Protein AF-A0A932S5R9-F1 (afdb_monomer_lite)

Structure (mmCIF, N/CA/C/O backbone):
data_AF-A0A932S5R9-F1
#
_entry.id   AF-A0A932S5R9-F1
#
loop_
_atom_site.group_PDB
_atom_site.id
_atom_site.type_symbol
_atom_site.label_atom_id
_atom_site.label_alt_id
_atom_site.label_comp_id
_atom_site.label_asym_id
_atom_site.label_entity_id
_atom_site.label_seq_id
_atom_site.pdbx_PDB_ins_code
_atom_site.Cartn_x
_atom_site.Cartn_y
_atom_site.Cartn_z
_atom_site.occupancy
_atom_site.B_iso_or_equiv
_atom_site.auth_seq_id
_atom_site.auth_comp_id
_atom_site.auth_asym_id
_atom_site.auth_atom_id
_atom_site.pdbx_PDB_model_num
ATOM 1 N N . MET A 1 1 ? -43.547 -31.568 55.894 1.00 50.41 1 MET A N 1
ATOM 2 C CA . MET A 1 1 ? -43.228 -31.096 54.531 1.00 50.41 1 MET A CA 1
ATOM 3 C C . MET A 1 1 ? -43.136 -29.585 54.609 1.00 50.41 1 MET A C 1
ATOM 5 O O . MET A 1 1 ? -44.162 -28.950 54.791 1.00 50.41 1 MET A O 1
ATOM 9 N N . ASN A 1 2 ? -41.914 -29.047 54.643 1.00 49.31 2 ASN A N 1
ATOM 10 C CA . ASN A 1 2 ? -41.663 -27.606 54.687 1.00 49.31 2 ASN A CA 1
ATOM 11 C C . ASN A 1 2 ? -41.652 -27.088 53.253 1.00 49.31 2 ASN A C 1
ATOM 13 O O . ASN A 1 2 ? -40.771 -27.456 52.480 1.00 49.31 2 ASN A O 1
ATOM 17 N N . ASP A 1 3 ? -42.642 -26.269 52.930 1.00 59.66 3 ASP A N 1
ATOM 18 C CA . ASP A 1 3 ? -42.792 -25.623 51.636 1.00 59.66 3 ASP A CA 1
ATOM 19 C C . ASP A 1 3 ? -42.031 -24.290 51.684 1.00 59.66 3 ASP A C 1
ATOM 21 O O . ASP A 1 3 ? -42.498 -23.302 52.251 1.00 59.66 3 ASP A O 1
ATOM 25 N N . GLN A 1 4 ? -40.786 -24.294 51.201 1.00 60.16 4 GLN A N 1
ATOM 26 C CA . GLN A 1 4 ? -39.996 -23.079 51.005 1.00 60.16 4 GLN A CA 1
ATOM 27 C C . GLN A 1 4 ? -40.109 -22.664 49.540 1.00 60.16 4 GLN A C 1
ATOM 29 O O . GLN A 1 4 ? -39.336 -23.102 48.690 1.00 60.16 4 GLN A O 1
ATOM 34 N N . THR A 1 5 ? -41.079 -21.803 49.245 1.00 63.84 5 THR A N 1
ATOM 35 C CA . THR A 1 5 ? -41.137 -21.063 47.981 1.00 63.84 5 THR A CA 1
ATOM 36 C C . THR A 1 5 ? -39.902 -20.160 47.849 1.00 63.84 5 THR A C 1
ATOM 38 O O . THR A 1 5 ? -39.667 -19.339 48.743 1.00 63.84 5 THR A O 1
ATOM 41 N N . PRO A 1 6 ? -39.111 -20.267 46.765 1.00 62.25 6 PRO A N 1
ATOM 42 C CA . PRO A 1 6 ? -37.964 -19.396 46.534 1.00 62.25 6 PRO A CA 1
ATOM 43 C C . PRO A 1 6 ? -38.423 -17.953 46.317 1.00 62.25 6 PRO A C 1
ATOM 45 O O . PRO A 1 6 ? -39.274 -17.684 45.469 1.00 62.25 6 PRO A O 1
ATOM 48 N N . SER A 1 7 ? -37.838 -17.028 47.077 1.00 69.31 7 SER A N 1
ATOM 49 C CA . SER A 1 7 ? -37.973 -15.588 46.859 1.00 69.31 7 SER A CA 1
ATOM 50 C C . SER A 1 7 ? -37.480 -15.238 45.451 1.00 69.31 7 SER A C 1
ATOM 52 O O . SER A 1 7 ? -36.321 -15.495 45.117 1.00 69.31 7 SER A O 1
ATOM 54 N N . LEU A 1 8 ? -38.368 -14.693 44.619 1.00 65.69 8 LEU A N 1
ATOM 55 C CA . LEU A 1 8 ? -38.040 -14.179 43.292 1.00 65.69 8 LEU A CA 1
ATOM 56 C C . LEU A 1 8 ? -37.119 -12.966 43.468 1.00 65.69 8 LEU A C 1
ATOM 58 O O . LEU A 1 8 ? -37.555 -11.915 43.931 1.00 65.69 8 LEU A O 1
ATOM 62 N N . ALA A 1 9 ? -35.838 -13.138 43.143 1.00 66.62 9 ALA A N 1
ATOM 63 C CA . ALA A 1 9 ? -34.866 -12.053 43.133 1.00 66.62 9 ALA A CA 1
ATOM 64 C C . ALA A 1 9 ? -35.337 -10.930 42.193 1.00 66.62 9 ALA A C 1
ATOM 66 O O . ALA A 1 9 ? -35.773 -11.200 41.071 1.00 66.62 9 ALA A O 1
ATOM 67 N N . GLU A 1 10 ? -35.253 -9.683 42.664 1.00 63.66 10 GLU A N 1
ATOM 68 C CA . GLU A 1 10 ? -35.555 -8.493 41.868 1.00 63.66 10 GLU A CA 1
ATOM 69 C C . GLU A 1 10 ? -34.749 -8.490 40.556 1.00 63.66 10 GLU A C 1
ATOM 71 O O . GLU A 1 10 ? -33.556 -8.824 40.562 1.00 63.66 10 GLU A O 1
ATOM 76 N N . PRO A 1 11 ? -35.359 -8.089 39.425 1.00 65.94 11 PRO A N 1
ATOM 77 C CA . PRO A 1 11 ? -34.618 -7.887 38.196 1.00 65.94 11 PRO A CA 1
ATOM 78 C C . PRO A 1 11 ? -33.661 -6.715 38.406 1.00 65.94 11 PRO A C 1
ATOM 80 O O . PRO A 1 11 ? -34.086 -5.577 38.596 1.00 65.94 11 PRO A O 1
ATOM 83 N N . ILE A 1 12 ? -32.360 -6.999 38.377 1.00 67.31 12 ILE A N 1
ATOM 84 C CA . ILE A 1 12 ? -31.321 -5.973 38.360 1.00 67.31 12 ILE A CA 1
ATOM 85 C C . ILE A 1 12 ? -31.465 -5.223 37.033 1.00 67.31 12 ILE A C 1
ATOM 87 O O . ILE A 1 12 ? -30.995 -5.685 35.993 1.00 67.31 12 ILE A O 1
ATOM 91 N N . ASP A 1 13 ? -32.136 -4.074 37.074 1.00 66.81 13 ASP A N 1
ATOM 92 C CA . ASP A 1 13 ? -32.227 -3.108 35.980 1.00 66.81 13 ASP A CA 1
ATOM 93 C C . ASP A 1 13 ? -30.870 -2.405 35.809 1.00 66.81 13 ASP A C 1
ATOM 95 O O . ASP A 1 13 ? -30.669 -1.234 36.130 1.00 66.81 13 ASP A O 1
ATOM 99 N N . ALA A 1 14 ? -29.868 -3.169 35.376 1.00 66.06 14 ALA A N 1
ATOM 100 C CA . ALA A 1 14 ? -28.566 -2.648 35.004 1.00 66.06 14 ALA A CA 1
ATOM 101 C C . ALA A 1 14 ? -28.644 -2.143 33.565 1.00 66.06 14 ALA A C 1
ATOM 103 O O . ALA A 1 14 ? -28.080 -2.748 32.653 1.00 66.06 14 ALA A O 1
ATOM 104 N N . THR A 1 15 ? -29.340 -1.027 33.352 1.00 72.00 15 THR A N 1
ATOM 105 C CA . THR A 1 15 ? -29.167 -0.265 32.115 1.00 72.00 15 THR A CA 1
ATOM 106 C C . THR A 1 15 ? -27.697 0.181 32.069 1.00 72.00 15 THR A C 1
ATOM 108 O O . THR A 1 15 ? -27.279 0.964 32.929 1.00 72.00 15 THR A O 1
ATOM 111 N N . PRO A 1 16 ? -26.861 -0.341 31.147 1.00 69.75 16 PRO A N 1
ATOM 112 C CA . PRO A 1 16 ? -25.444 -0.011 31.131 1.00 69.75 16 PRO A CA 1
ATOM 113 C C . PRO A 1 16 ? -25.281 1.488 30.879 1.00 69.75 16 PRO A C 1
ATOM 115 O O . PRO A 1 16 ? -25.895 2.049 29.969 1.00 69.75 16 PRO A O 1
ATOM 118 N N . ALA A 1 17 ? -24.461 2.140 31.705 1.00 69.81 17 ALA A N 1
ATOM 119 C CA . ALA A 1 17 ? -24.191 3.564 31.572 1.00 69.81 17 ALA A CA 1
ATOM 120 C C . ALA A 1 17 ? -23.693 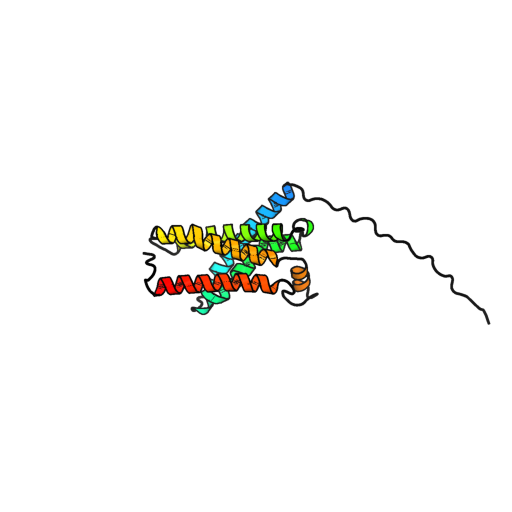3.885 30.146 1.00 69.81 17 ALA A C 1
ATOM 122 O O . ALA A 1 17 ? -22.899 3.118 29.587 1.00 69.81 17 ALA A O 1
ATOM 123 N N . PRO A 1 18 ? -24.135 5.002 29.540 1.00 63.66 18 PRO A N 1
ATOM 124 C CA . PRO A 1 18 ? -23.736 5.366 28.189 1.00 63.66 18 PRO A CA 1
ATOM 125 C C . PRO A 1 18 ? -22.212 5.512 28.110 1.00 63.66 18 PRO A C 1
ATOM 127 O O . PRO A 1 18 ? -21.609 6.320 28.817 1.00 63.66 18 PRO A O 1
ATOM 130 N N . VAL A 1 19 ? -21.582 4.718 27.240 1.00 71.50 19 VAL A N 1
ATOM 131 C CA . VAL A 1 19 ? -20.141 4.796 26.975 1.00 71.50 19 VAL A CA 1
ATOM 132 C C . VAL A 1 19 ? -19.844 6.178 26.399 1.00 71.50 19 VAL A C 1
ATOM 134 O O . VAL A 1 19 ? -20.325 6.518 25.318 1.00 71.50 19 VAL A O 1
ATOM 137 N N . ALA A 1 20 ? -19.061 6.984 27.118 1.00 63.44 20 ALA A N 1
ATOM 138 C CA . ALA A 1 20 ? -18.676 8.315 26.670 1.00 63.44 20 ALA A CA 1
ATOM 139 C C . ALA A 1 20 ? -17.951 8.228 25.316 1.00 63.44 20 ALA A C 1
ATOM 141 O O . ALA A 1 20 ? -16.833 7.720 25.218 1.00 63.44 20 ALA A O 1
ATOM 142 N N . THR A 1 21 ? -18.587 8.715 24.250 1.00 66.19 21 THR A N 1
ATOM 143 C CA . THR A 1 21 ? -17.974 8.763 22.923 1.00 66.19 21 THR A CA 1
ATOM 144 C C . THR A 1 21 ? -17.069 9.984 22.840 1.00 66.19 21 THR A C 1
ATOM 146 O O . THR A 1 21 ? -17.535 11.094 22.586 1.00 66.19 21 THR A O 1
ATOM 149 N N . THR A 1 22 ? -15.768 9.802 23.049 1.00 77.50 22 THR A N 1
ATOM 150 C CA . THR A 1 22 ? -14.795 10.863 22.785 1.00 77.50 22 THR A CA 1
ATOM 151 C C . THR A 1 22 ? -14.676 11.069 21.274 1.00 77.50 22 THR A C 1
ATOM 153 O O . THR A 1 22 ? -14.433 10.136 20.504 1.00 77.50 22 THR A O 1
ATOM 156 N N . HIS A 1 23 ? -14.912 12.299 20.820 1.00 84.06 23 HIS A N 1
ATOM 157 C CA . HIS A 1 23 ? -14.669 12.666 19.429 1.00 84.06 23 HIS A CA 1
ATOM 158 C C . HIS A 1 23 ? -13.156 12.810 19.204 1.00 84.06 23 HIS A C 1
ATOM 160 O O . HIS A 1 23 ? -12.491 13.427 20.039 1.00 84.06 23 HIS A O 1
ATOM 166 N N . PRO A 1 24 ? -12.600 12.273 18.100 1.00 89.00 24 PRO A N 1
ATOM 167 C CA . PRO A 1 24 ? -11.193 12.468 17.772 1.00 89.00 24 PRO A CA 1
ATOM 168 C C . PRO A 1 24 ? -10.853 13.955 17.665 1.00 89.00 24 PRO A C 1
ATOM 170 O O . PRO A 1 24 ? -11.571 14.722 17.017 1.00 89.00 24 PRO A O 1
ATOM 173 N N . SER A 1 25 ? -9.747 14.361 18.280 1.00 94.00 25 SER A N 1
ATOM 174 C CA . SER A 1 25 ? -9.232 15.722 18.164 1.00 94.00 25 SER A CA 1
ATOM 175 C C . SER A 1 25 ? -8.482 15.916 16.840 1.00 94.00 25 SER A C 1
ATOM 177 O O . SER A 1 25 ? -8.064 14.954 16.194 1.00 94.00 25 SER A O 1
ATOM 179 N N . ALA A 1 26 ? -8.221 17.167 16.445 1.00 94.62 26 ALA A N 1
ATOM 180 C CA . ALA A 1 26 ? -7.380 17.462 15.277 1.00 94.62 26 ALA A CA 1
ATOM 181 C C . ALA A 1 26 ? -5.985 16.806 15.369 1.00 94.62 26 ALA A C 1
ATOM 183 O O . ALA A 1 26 ? -5.446 16.337 14.368 1.00 94.62 26 ALA A O 1
ATOM 184 N N . ARG A 1 27 ? -5.424 16.716 16.584 1.00 95.50 27 ARG A N 1
ATOM 185 C CA . ARG A 1 27 ? -4.133 16.060 16.837 1.00 95.50 27 ARG A CA 1
ATOM 186 C C . ARG A 1 27 ? -4.182 14.569 16.521 1.00 95.50 27 ARG A C 1
ATOM 188 O O . ARG A 1 27 ? -3.208 14.032 16.002 1.00 95.50 27 ARG A O 1
ATOM 195 N N . ASP A 1 28 ? -5.309 13.916 16.789 1.00 94.81 28 ASP A N 1
ATOM 196 C CA . ASP A 1 28 ? -5.470 12.492 16.509 1.00 94.81 28 ASP A CA 1
ATOM 197 C C . ASP A 1 28 ? -5.537 12.206 15.008 1.00 94.81 28 ASP A C 1
ATOM 199 O O . ASP A 1 28 ? -4.948 11.230 14.548 1.00 94.81 28 ASP A O 1
ATOM 203 N N . TYR A 1 29 ? -6.186 13.078 14.231 1.00 95.12 29 TYR A N 1
ATOM 204 C CA . TYR A 1 29 ? -6.191 12.973 12.770 1.00 95.12 29 TYR A CA 1
ATOM 205 C C . TYR A 1 29 ? -4.793 13.162 12.178 1.00 95.12 29 TYR A C 1
ATOM 207 O O . TYR A 1 29 ? -4.377 12.372 11.331 1.00 95.12 29 TYR A O 1
ATOM 215 N N . VAL A 1 30 ? -4.042 14.160 12.654 1.00 96.56 30 VAL A N 1
ATOM 216 C CA . VAL A 1 30 ? -2.645 14.370 12.238 1.00 96.56 30 VAL A CA 1
ATOM 217 C C . VAL A 1 30 ? -1.793 13.149 12.578 1.00 96.56 30 VAL A C 1
ATOM 219 O O . VAL A 1 30 ? -1.042 12.666 11.733 1.00 96.56 30 VAL A O 1
ATOM 222 N N . LEU A 1 31 ? -1.947 12.598 13.784 1.00 96.38 31 LEU A N 1
ATOM 223 C CA . LEU A 1 31 ? -1.245 11.386 14.194 1.00 96.38 31 LEU A CA 1
ATOM 224 C C . LEU A 1 31 ? -1.604 10.189 13.302 1.00 96.38 31 LEU A C 1
ATOM 226 O O . LEU A 1 31 ? -0.714 9.444 12.901 1.00 96.38 31 LEU A O 1
ATOM 230 N N . ALA A 1 32 ? -2.886 10.008 12.975 1.00 96.56 32 ALA A N 1
ATOM 231 C CA . ALA A 1 32 ? -3.338 8.931 12.101 1.00 96.56 32 ALA A CA 1
ATOM 232 C C . ALA A 1 32 ? -2.724 9.041 10.697 1.00 96.56 32 ALA A C 1
ATOM 234 O O . ALA A 1 32 ? -2.263 8.039 10.153 1.00 96.56 32 ALA A O 1
ATOM 235 N N . ILE A 1 33 ? -2.652 10.257 10.147 1.00 97.12 33 ILE A N 1
ATOM 236 C CA . ILE A 1 33 ? -1.981 10.529 8.872 1.00 97.12 33 ILE A CA 1
ATOM 237 C C . ILE A 1 33 ? -0.498 10.163 8.965 1.00 97.12 33 ILE A C 1
ATOM 239 O O . ILE A 1 33 ? -0.030 9.368 8.160 1.00 97.12 33 ILE A O 1
ATOM 243 N N . ILE A 1 34 ? 0.229 10.664 9.968 1.00 97.25 34 ILE A N 1
ATOM 244 C CA . ILE A 1 34 ? 1.664 10.374 10.136 1.00 97.25 34 ILE A CA 1
ATOM 245 C C . ILE A 1 34 ? 1.915 8.866 10.232 1.00 97.25 34 ILE A C 1
ATOM 247 O O . ILE A 1 34 ? 2.792 8.344 9.550 1.00 97.25 34 ILE A O 1
ATOM 251 N N . ILE A 1 35 ? 1.129 8.150 11.040 1.00 97.12 35 ILE A N 1
ATOM 252 C CA . ILE A 1 35 ? 1.276 6.700 11.201 1.00 97.12 35 ILE A CA 1
ATOM 253 C C . ILE A 1 35 ? 0.992 5.965 9.884 1.00 97.12 35 ILE A C 1
ATOM 255 O O . ILE A 1 35 ? 1.725 5.037 9.545 1.00 97.12 35 ILE A O 1
ATOM 259 N N . ALA A 1 36 ? -0.033 6.372 9.129 1.00 95.88 36 ALA A N 1
ATOM 260 C CA . ALA A 1 36 ? -0.323 5.787 7.823 1.00 95.88 36 ALA A CA 1
ATOM 261 C C . ALA A 1 36 ? 0.842 5.990 6.838 1.00 95.88 36 ALA A C 1
ATOM 263 O O . ALA A 1 36 ? 1.265 5.027 6.204 1.00 95.88 36 ALA A O 1
ATOM 264 N N . LEU A 1 37 ? 1.410 7.202 6.777 1.00 95.56 37 LEU A N 1
ATOM 265 C CA . LEU A 1 37 ? 2.554 7.534 5.918 1.00 95.56 37 LEU A CA 1
ATOM 266 C C . LEU A 1 37 ? 3.809 6.726 6.285 1.00 95.56 37 LEU A C 1
ATOM 268 O O . LEU A 1 37 ? 4.491 6.215 5.405 1.00 95.56 37 LEU A O 1
ATOM 272 N N . VAL A 1 38 ? 4.107 6.576 7.581 1.00 95.12 38 VAL A N 1
ATOM 273 C CA . VAL A 1 38 ? 5.240 5.756 8.051 1.00 95.12 38 VAL A CA 1
ATOM 274 C C . VAL A 1 38 ? 5.024 4.277 7.716 1.00 95.12 38 VAL A C 1
ATOM 276 O O . VAL A 1 38 ? 5.975 3.585 7.362 1.00 95.12 38 VAL A O 1
ATOM 279 N N . GLY A 1 39 ? 3.775 3.802 7.766 1.00 92.25 39 GLY A N 1
ATOM 280 C CA . GLY A 1 39 ? 3.387 2.455 7.341 1.00 92.25 39 GLY A CA 1
ATOM 281 C C . GLY A 1 39 ? 3.827 2.116 5.913 1.00 92.25 39 GLY A C 1
ATOM 282 O O . GLY A 1 39 ? 4.336 1.022 5.671 1.00 92.25 39 GLY A O 1
ATOM 283 N N . ALA A 1 40 ? 3.719 3.079 4.991 1.00 90.88 40 ALA A N 1
ATOM 284 C CA . ALA A 1 40 ? 4.125 2.916 3.593 1.00 90.88 40 ALA A CA 1
ATOM 285 C C . ALA A 1 40 ? 5.582 2.451 3.449 1.00 90.88 40 ALA A C 1
ATOM 287 O O . ALA A 1 40 ? 5.902 1.654 2.566 1.00 90.88 40 ALA A O 1
ATOM 288 N N . LEU A 1 41 ? 6.466 2.907 4.345 1.00 91.06 41 LEU A N 1
ATOM 289 C CA . LEU A 1 41 ? 7.897 2.617 4.278 1.00 91.06 41 LEU A CA 1
ATOM 290 C C . LEU A 1 41 ? 8.217 1.136 4.525 1.00 91.06 41 LEU A C 1
ATOM 292 O O . LEU A 1 41 ? 9.218 0.634 4.019 1.00 91.06 41 LEU A O 1
ATOM 296 N N . PHE A 1 42 ? 7.356 0.403 5.237 1.00 87.62 42 PHE A N 1
ATOM 297 C CA . PHE A 1 42 ? 7.521 -1.045 5.391 1.00 87.62 42 PHE A CA 1
ATOM 298 C C . PHE A 1 42 ? 7.311 -1.794 4.074 1.00 87.62 42 PHE A C 1
ATOM 300 O O . PHE A 1 42 ? 7.928 -2.840 3.871 1.00 87.62 42 PHE A O 1
ATOM 307 N N . GLY A 1 43 ? 6.496 -1.255 3.160 1.00 76.88 43 GLY A N 1
ATOM 308 C CA . GLY A 1 43 ? 6.302 -1.843 1.834 1.00 76.88 43 GLY A CA 1
ATOM 309 C C . GLY A 1 43 ? 7.620 -1.929 1.070 1.00 76.88 43 GLY A C 1
ATOM 310 O O . GLY A 1 43 ? 7.895 -2.938 0.427 1.00 76.88 43 GLY A O 1
ATOM 311 N N . ILE A 1 44 ? 8.465 -0.902 1.201 1.00 80.44 44 ILE A N 1
ATOM 312 C CA . ILE A 1 44 ? 9.773 -0.822 0.538 1.00 80.44 44 ILE A CA 1
ATOM 313 C C . ILE A 1 44 ? 10.670 -1.970 1.009 1.00 80.44 44 ILE A C 1
ATOM 315 O O . ILE A 1 44 ? 11.297 -2.644 0.199 1.00 80.44 44 ILE A O 1
ATOM 319 N N . VAL A 1 45 ? 10.685 -2.251 2.317 1.00 81.81 45 VAL A N 1
ATOM 320 C CA . VAL A 1 45 ? 11.437 -3.385 2.879 1.00 81.81 45 VAL A CA 1
ATOM 321 C C . VAL A 1 45 ? 10.945 -4.711 2.291 1.00 81.81 45 VAL A C 1
ATOM 323 O O . VAL A 1 45 ? 11.761 -5.572 1.966 1.00 81.81 45 VAL A O 1
ATOM 326 N N . GLY A 1 46 ? 9.629 -4.862 2.109 1.00 71.88 46 GLY A N 1
ATOM 327 C CA . GLY A 1 46 ? 9.037 -6.016 1.430 1.00 71.88 46 GLY A CA 1
ATOM 328 C C . GLY A 1 46 ? 9.565 -6.194 0.003 1.00 71.88 46 GLY A C 1
ATOM 329 O O . GLY A 1 46 ? 10.028 -7.284 -0.335 1.00 71.88 46 GLY A O 1
ATOM 330 N N . ALA A 1 47 ? 9.578 -5.115 -0.784 1.00 70.44 47 ALA A N 1
ATOM 331 C CA . ALA A 1 47 ? 10.098 -5.111 -2.152 1.00 70.44 47 ALA A CA 1
ATOM 332 C C . ALA A 1 47 ? 11.599 -5.463 -2.209 1.00 70.44 47 ALA A C 1
ATOM 334 O O . ALA A 1 47 ? 12.010 -6.319 -2.991 1.00 70.44 47 ALA A O 1
ATOM 335 N N . PHE A 1 48 ? 12.421 -4.903 -1.313 1.00 76.56 48 PHE A N 1
ATOM 336 C CA . PHE A 1 48 ? 13.851 -5.236 -1.233 1.00 76.56 48 PHE A CA 1
ATOM 337 C C . PHE A 1 48 ? 14.108 -6.705 -0.870 1.00 76.56 48 PHE A C 1
ATOM 339 O O . PHE A 1 48 ? 14.973 -7.348 -1.463 1.00 76.56 48 PHE A O 1
ATOM 346 N N . ILE A 1 49 ? 13.376 -7.260 0.103 1.00 74.75 49 ILE A N 1
ATOM 347 C CA . ILE A 1 49 ? 13.525 -8.673 0.497 1.00 74.75 49 ILE A CA 1
ATOM 348 C C . ILE A 1 49 ? 13.174 -9.597 -0.669 1.00 74.75 49 ILE A C 1
ATOM 350 O O . ILE A 1 49 ? 13.791 -10.650 -0.835 1.00 74.75 49 ILE A O 1
ATOM 354 N N . GLN A 1 50 ? 12.175 -9.222 -1.459 1.00 70.75 50 GLN A N 1
ATOM 355 C CA . GLN A 1 50 ? 11.750 -9.986 -2.616 1.00 70.75 50 GLN A CA 1
ATOM 356 C C . GLN A 1 50 ? 12.814 -10.012 -3.716 1.00 70.75 50 GLN A C 1
ATOM 358 O O . GLN A 1 50 ? 13.106 -11.089 -4.237 1.00 70.75 50 GLN A O 1
ATOM 363 N N . GLU A 1 51 ? 13.429 -8.866 -3.999 1.00 70.56 51 GLU A N 1
ATOM 364 C CA . GLU A 1 51 ? 14.542 -8.746 -4.944 1.00 70.56 51 GLU A CA 1
ATOM 365 C C . GLU A 1 51 ? 15.740 -9.606 -4.505 1.00 70.56 51 GLU A C 1
ATOM 367 O O . GLU A 1 51 ? 16.259 -10.418 -5.271 1.00 70.56 51 GLU A O 1
ATOM 372 N N . LEU A 1 52 ? 16.119 -9.532 -3.221 1.00 73.00 52 LEU A N 1
ATOM 373 C CA . LEU A 1 52 ? 17.227 -10.313 -2.651 1.00 73.00 52 LEU A CA 1
ATOM 374 C C . LEU A 1 52 ? 17.011 -11.830 -2.707 1.00 73.00 52 LEU A C 1
ATOM 376 O O . LEU A 1 52 ? 17.975 -12.594 -2.687 1.00 73.00 52 LEU A O 1
ATOM 380 N N . ARG A 1 53 ? 15.757 -12.287 -2.755 1.00 71.50 53 ARG A N 1
ATOM 381 C CA . ARG A 1 53 ? 15.421 -13.715 -2.839 1.00 71.50 53 ARG A CA 1
ATOM 382 C C . ARG A 1 53 ? 15.520 -14.278 -4.261 1.00 71.50 53 ARG A C 1
ATOM 384 O O . ARG A 1 53 ? 15.245 -15.463 -4.437 1.00 71.50 53 ARG A O 1
ATOM 391 N N . GLY A 1 54 ? 15.945 -13.477 -5.246 1.00 58.53 54 GLY A N 1
ATOM 392 C CA . GLY A 1 54 ? 16.374 -13.948 -6.570 1.00 58.53 54 GLY A CA 1
ATOM 393 C C . GLY A 1 54 ? 15.293 -14.692 -7.358 1.00 58.53 54 GLY A C 1
ATOM 394 O O . GLY A 1 54 ? 15.588 -15.638 -8.087 1.00 58.53 54 GLY A O 1
ATOM 395 N N . GLY A 1 55 ? 14.026 -14.333 -7.158 1.00 49.09 55 GLY A N 1
ATOM 396 C CA . GLY A 1 55 ? 12.899 -15.086 -7.691 1.00 49.09 55 GLY A CA 1
ATOM 397 C C . GLY A 1 55 ? 12.776 -15.000 -9.210 1.00 49.09 55 GLY A C 1
ATOM 398 O O . GLY A 1 55 ? 12.748 -13.909 -9.768 1.00 49.09 55 GLY A O 1
ATOM 399 N N . GLY A 1 56 ? 12.610 -16.148 -9.876 1.00 58.53 56 GLY A N 1
ATOM 400 C CA . GLY A 1 56 ? 12.154 -16.193 -11.269 1.00 58.53 56 GLY A CA 1
ATOM 401 C C . GLY A 1 56 ? 10.819 -15.458 -11.474 1.00 58.53 56 GLY A C 1
ATOM 402 O O . GLY A 1 56 ? 10.173 -15.038 -10.516 1.00 58.53 56 GLY A O 1
ATOM 403 N N . LEU A 1 57 ? 10.374 -15.350 -12.731 1.00 58.06 57 LEU A N 1
ATOM 404 C CA . LEU A 1 57 ? 9.238 -14.516 -13.171 1.00 58.06 57 LEU A CA 1
ATOM 405 C C . LEU A 1 57 ? 7.963 -14.591 -12.295 1.00 58.06 57 LEU A C 1
ATOM 407 O O . LEU A 1 57 ? 7.223 -13.624 -12.230 1.00 58.06 57 LEU A O 1
ATOM 411 N N . PHE A 1 58 ? 7.700 -15.681 -11.568 1.00 57.47 58 PHE A N 1
ATOM 412 C CA . PHE A 1 58 ? 6.553 -15.794 -10.650 1.00 57.47 58 PHE A CA 1
ATOM 413 C C . PHE A 1 58 ? 6.530 -14.739 -9.526 1.00 57.47 58 PHE A C 1
ATOM 415 O O . PHE A 1 58 ? 5.468 -14.292 -9.087 1.00 57.47 58 PHE A O 1
ATOM 422 N N . VAL A 1 59 ? 7.705 -14.344 -9.042 1.00 67.75 59 VAL A N 1
ATOM 423 C CA . VAL A 1 59 ? 7.853 -13.455 -7.891 1.00 67.75 59 VAL A CA 1
ATOM 424 C C . VAL A 1 59 ? 7.352 -12.026 -8.174 1.00 67.75 59 VAL A C 1
ATOM 426 O O . VAL A 1 59 ? 6.473 -11.586 -7.431 1.00 67.75 59 VAL A O 1
ATOM 429 N N . PRO A 1 60 ? 7.767 -11.323 -9.245 1.00 71.00 60 PRO A N 1
ATOM 430 C CA . PRO A 1 60 ? 7.276 -9.968 -9.541 1.00 71.00 60 PRO A CA 1
ATOM 431 C C . PRO A 1 60 ? 5.786 -9.879 -9.926 1.00 71.00 60 PRO A C 1
ATOM 433 O O . PRO A 1 60 ? 5.185 -8.814 -9.778 1.00 71.00 60 PRO A O 1
ATOM 436 N N . PHE A 1 61 ? 5.165 -10.968 -10.399 1.00 78.50 61 PHE A N 1
ATOM 437 C CA . PHE A 1 61 ? 3.772 -10.932 -10.883 1.00 78.50 61 PHE A CA 1
ATOM 438 C C . PHE A 1 61 ? 2.736 -11.421 -9.879 1.00 78.50 61 PHE A C 1
ATOM 440 O O . PHE A 1 61 ? 1.572 -11.047 -9.984 1.00 78.50 61 PHE A O 1
ATOM 447 N N . VAL A 1 62 ? 3.128 -12.262 -8.921 1.00 78.69 62 VAL A N 1
ATOM 448 C CA . VAL A 1 62 ? 2.184 -12.853 -7.963 1.00 78.69 62 VAL A CA 1
ATOM 449 C C . VAL A 1 62 ? 2.597 -12.532 -6.537 1.00 78.69 62 VAL A C 1
ATOM 451 O O . VAL A 1 62 ? 1.829 -11.918 -5.802 1.00 78.69 62 VAL A O 1
ATOM 454 N N . ALA A 1 63 ? 3.813 -12.910 -6.138 1.00 83.25 63 ALA A N 1
ATOM 455 C CA . ALA A 1 63 ? 4.257 -12.725 -4.759 1.00 83.25 63 ALA A CA 1
ATOM 456 C C . ALA A 1 63 ? 4.396 -11.239 -4.389 1.00 83.25 63 ALA A C 1
ATOM 458 O O . ALA A 1 63 ? 3.944 -10.852 -3.314 1.00 83.25 63 ALA A O 1
ATOM 459 N N . GLY A 1 64 ? 4.944 -10.414 -5.287 1.00 86.38 64 GLY A N 1
ATOM 460 C CA . GLY A 1 64 ? 5.117 -8.977 -5.054 1.00 86.38 64 GLY A CA 1
ATOM 461 C C . GLY A 1 64 ? 3.822 -8.232 -4.825 1.00 86.38 64 GLY A C 1
ATOM 462 O O . GLY A 1 64 ? 3.631 -7.724 -3.721 1.00 86.38 64 GLY A O 1
ATOM 463 N N . PRO A 1 65 ? 2.870 -8.267 -5.769 1.00 90.88 65 PRO A N 1
ATOM 464 C CA . PRO A 1 65 ? 1.572 -7.643 -5.563 1.00 90.88 65 PRO A CA 1
ATOM 465 C C . PRO A 1 65 ? 0.884 -8.095 -4.264 1.00 90.88 65 PRO A C 1
ATOM 467 O O . PRO A 1 65 ? 0.327 -7.268 -3.549 1.00 90.88 65 PRO A O 1
ATOM 470 N N . ILE A 1 66 ? 0.967 -9.381 -3.893 1.00 91.75 66 ILE A N 1
ATOM 471 C CA . ILE A 1 66 ? 0.410 -9.874 -2.620 1.00 91.75 66 ILE A CA 1
ATOM 472 C C . ILE A 1 66 ? 1.092 -9.217 -1.415 1.00 91.75 66 ILE A C 1
ATOM 474 O O . ILE A 1 66 ? 0.407 -8.708 -0.525 1.00 91.75 66 ILE A O 1
ATOM 478 N N . ILE A 1 67 ? 2.425 -9.267 -1.361 1.00 90.44 67 ILE A N 1
ATOM 479 C CA . ILE A 1 67 ? 3.202 -8.753 -0.230 1.00 90.44 67 ILE A CA 1
ATOM 480 C C . ILE A 1 67 ? 2.999 -7.250 -0.115 1.00 90.44 67 ILE A C 1
ATOM 482 O O . ILE A 1 67 ? 2.683 -6.749 0.960 1.00 90.44 67 ILE A O 1
ATOM 486 N N . GLU A 1 68 ? 3.144 -6.521 -1.210 1.00 91.94 68 GLU A N 1
ATOM 487 C CA . GLU A 1 68 ? 3.097 -5.074 -1.161 1.00 91.94 68 GLU A CA 1
ATOM 488 C C . GLU A 1 68 ? 1.710 -4.553 -0.791 1.00 91.94 68 GLU A C 1
ATOM 490 O O . GLU A 1 68 ? 1.610 -3.703 0.090 1.00 91.94 68 GLU A O 1
ATOM 495 N N . GLU A 1 69 ? 0.633 -5.066 -1.399 1.00 95.00 69 GLU A N 1
ATOM 496 C CA . GLU A 1 69 ? -0.728 -4.622 -1.060 1.00 95.00 69 GLU A CA 1
ATOM 497 C C . GLU A 1 69 ? -1.114 -4.979 0.385 1.00 95.00 69 GLU A C 1
ATOM 499 O O . GLU A 1 69 ? -1.900 -4.268 1.014 1.00 95.00 69 GLU A O 1
ATOM 504 N N . ALA A 1 70 ? -0.529 -6.040 0.953 1.00 93.19 70 ALA A N 1
ATOM 505 C CA . ALA A 1 70 ? -0.684 -6.363 2.368 1.00 93.19 70 ALA A CA 1
ATOM 506 C C . ALA A 1 70 ? 0.166 -5.462 3.281 1.00 93.19 70 ALA A C 1
ATOM 508 O O . ALA A 1 70 ? -0.258 -5.138 4.385 1.00 93.19 70 ALA A O 1
ATOM 509 N N . VAL A 1 71 ? 1.361 -5.046 2.862 1.00 94.12 71 VAL A N 1
ATOM 510 C CA . VAL A 1 71 ? 2.308 -4.332 3.736 1.00 94.12 71 VAL A CA 1
ATOM 511 C C . VAL A 1 71 ? 2.131 -2.809 3.682 1.00 94.12 71 VAL A C 1
ATOM 513 O O . VAL A 1 71 ? 2.289 -2.141 4.709 1.00 94.12 71 VAL A O 1
ATOM 516 N N . LYS A 1 72 ? 1.748 -2.240 2.533 1.00 94.19 72 LYS A N 1
ATOM 517 C CA . LYS A 1 72 ? 1.509 -0.794 2.354 1.00 94.19 72 LYS A CA 1
ATOM 518 C C . LYS A 1 72 ? 0.641 -0.191 3.475 1.00 94.19 72 LYS A C 1
ATOM 520 O O . LYS A 1 72 ? 1.059 0.790 4.088 1.00 94.19 72 LYS A O 1
ATOM 525 N N . PRO A 1 73 ? -0.529 -0.749 3.841 1.00 95.75 73 PRO A N 1
ATOM 526 C CA . PRO A 1 73 ? -1.386 -0.167 4.878 1.00 95.75 73 PRO A CA 1
ATOM 527 C C . PRO A 1 73 ? -1.039 -0.613 6.315 1.00 95.75 73 PRO A C 1
ATOM 529 O O . PRO A 1 73 ? -1.884 -0.496 7.203 1.00 95.75 73 PRO A O 1
ATOM 532 N N . THR A 1 74 ? 0.174 -1.098 6.602 1.00 96.19 74 THR A N 1
ATOM 533 C CA . THR A 1 74 ? 0.568 -1.552 7.959 1.00 96.19 74 THR A CA 1
ATOM 534 C C . THR A 1 74 ? 0.347 -0.505 9.051 1.00 96.19 74 THR A C 1
ATOM 536 O O . THR A 1 74 ? -0.116 -0.843 10.142 1.00 96.19 74 THR A O 1
ATOM 539 N N . GLY A 1 75 ? 0.587 0.776 8.761 1.00 96.81 75 GLY A N 1
ATOM 540 C CA . GLY A 1 75 ? 0.268 1.873 9.682 1.00 96.81 75 GLY A CA 1
ATOM 541 C C . GLY A 1 75 ? -1.229 1.954 10.012 1.00 96.81 75 GLY A C 1
ATOM 542 O O . GLY A 1 75 ? -1.615 2.190 11.157 1.00 96.81 75 GLY A O 1
ATOM 543 N N . VAL A 1 76 ? -2.092 1.674 9.035 1.00 97.62 76 VAL A N 1
ATOM 544 C CA . VAL A 1 76 ? -3.550 1.638 9.217 1.00 97.62 76 VAL A CA 1
ATOM 545 C C . VAL A 1 76 ? -3.974 0.402 10.013 1.00 97.62 76 VAL A C 1
ATOM 547 O O . VAL A 1 76 ? -4.832 0.517 10.887 1.00 97.62 76 VAL A O 1
ATOM 550 N N . TYR A 1 77 ? -3.334 -0.757 9.811 1.00 96.56 77 TYR A N 1
ATOM 551 C CA . TYR A 1 77 ? -3.556 -1.931 10.669 1.00 96.56 77 TYR A CA 1
ATOM 552 C C . TYR A 1 77 ? -3.187 -1.647 12.123 1.00 96.56 77 TYR A C 1
ATOM 554 O O . TYR A 1 77 ? -3.943 -1.984 13.034 1.00 96.56 77 TYR A O 1
ATOM 562 N N . TYR A 1 78 ? -2.053 -0.979 12.347 1.00 96.88 78 TYR A N 1
ATOM 563 C CA . TYR A 1 78 ? -1.634 -0.568 13.681 1.00 96.88 78 TYR A CA 1
ATOM 564 C C . TYR A 1 78 ? -2.669 0.358 14.335 1.00 96.88 78 TYR A C 1
ATOM 566 O O . TYR A 1 78 ? -3.034 0.155 15.495 1.00 96.88 78 TYR A O 1
ATOM 574 N N . LEU A 1 79 ? -3.189 1.339 13.591 1.00 96.81 79 LEU A N 1
ATOM 575 C CA . LEU A 1 79 ? -4.262 2.214 14.066 1.00 96.81 79 LEU A CA 1
ATOM 576 C C . LEU A 1 79 ? -5.539 1.434 14.387 1.00 96.81 79 LEU A C 1
ATOM 578 O O . LEU A 1 79 ? -6.122 1.670 15.440 1.00 96.81 79 LEU A O 1
ATOM 582 N N . GLN A 1 80 ? -5.948 0.480 13.550 1.00 96.06 80 GLN A N 1
ATOM 583 C CA . GLN A 1 80 ? -7.119 -0.357 13.821 1.00 96.06 80 GLN A CA 1
ATOM 584 C C . GLN A 1 80 ? -6.939 -1.178 15.104 1.00 96.06 80 GLN A C 1
ATOM 586 O O . GLN A 1 80 ? -7.859 -1.259 15.911 1.00 96.06 80 GLN A O 1
ATOM 591 N N . ALA A 1 81 ? -5.752 -1.747 15.320 1.00 95.38 81 ALA A N 1
ATOM 592 C CA . ALA A 1 81 ? -5.467 -2.578 16.485 1.00 95.38 81 ALA A CA 1
ATOM 593 C C . ALA A 1 81 ? -5.323 -1.769 17.786 1.00 95.38 81 ALA A C 1
ATOM 595 O O . ALA A 1 81 ? -5.727 -2.226 18.852 1.00 95.38 81 ALA A O 1
ATOM 596 N N . ARG A 1 82 ? -4.719 -0.574 17.733 1.00 95.75 82 ARG A N 1
ATOM 597 C CA . ARG A 1 82 ? -4.368 0.209 18.935 1.00 95.75 82 ARG A CA 1
ATOM 598 C C . ARG A 1 82 ? -5.300 1.380 19.215 1.00 95.75 82 ARG A C 1
ATOM 600 O O . ARG A 1 82 ? -5.431 1.789 20.366 1.00 95.75 82 ARG A O 1
ATOM 607 N N . LYS A 1 83 ? -5.905 1.958 18.180 1.00 94.25 83 LYS A N 1
ATOM 608 C CA . LYS A 1 83 ? -6.751 3.156 18.25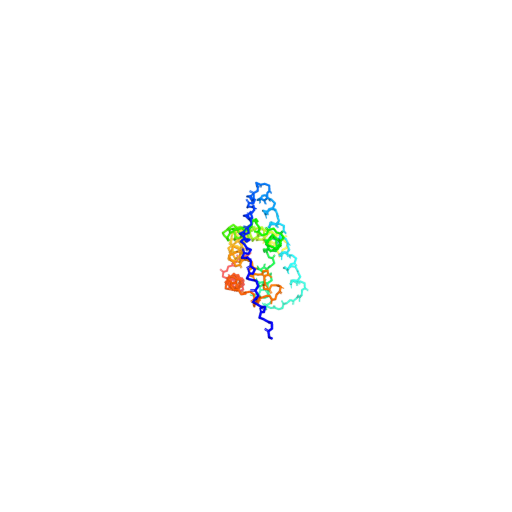1 1.00 94.25 83 LYS A CA 1
ATOM 609 C C . LYS A 1 83 ? -7.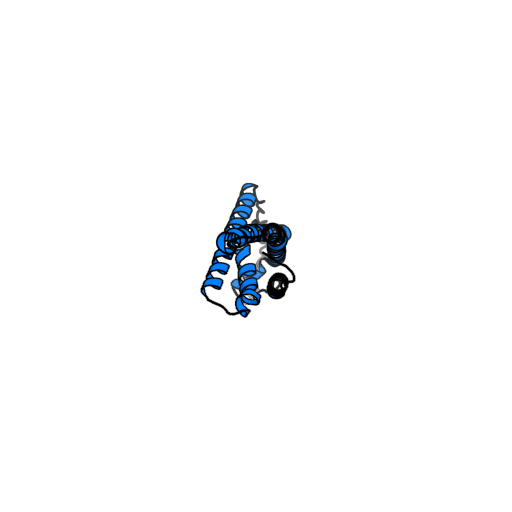966 3.059 17.303 1.00 94.25 83 LYS A C 1
ATOM 611 O O . LYS A 1 83 ? -8.184 3.978 16.512 1.00 94.25 83 LYS A O 1
ATOM 616 N N . PRO A 1 84 ? -8.808 2.009 17.397 1.00 93.00 84 PRO A N 1
ATOM 617 C CA . PRO A 1 84 ? -9.935 1.802 16.474 1.00 93.00 84 PRO A CA 1
ATOM 618 C C . PRO A 1 84 ? -10.943 2.963 16.467 1.00 93.00 84 PRO A C 1
ATOM 620 O O . PRO A 1 84 ? -11.588 3.227 15.456 1.00 93.00 84 PRO A O 1
ATOM 623 N N . HIS A 1 85 ? -11.041 3.717 17.567 1.00 90.81 85 HIS A N 1
ATOM 624 C CA . HIS A 1 85 ? -11.882 4.915 17.663 1.00 90.81 85 HIS A CA 1
ATOM 625 C C . HIS A 1 85 ? -11.487 6.036 16.680 1.00 90.81 85 HIS A C 1
ATOM 627 O O . HIS A 1 85 ? -12.309 6.910 16.406 1.00 90.81 85 HIS A O 1
ATOM 633 N N . LEU A 1 86 ? -10.268 6.012 16.126 1.00 93.56 86 LEU A N 1
ATOM 634 C CA . LEU A 1 86 ? -9.827 6.938 15.077 1.00 93.56 86 LEU A CA 1
ATOM 635 C C . LEU A 1 86 ? -10.274 6.508 13.674 1.00 93.56 86 LEU A C 1
ATOM 637 O O . LEU A 1 86 ? 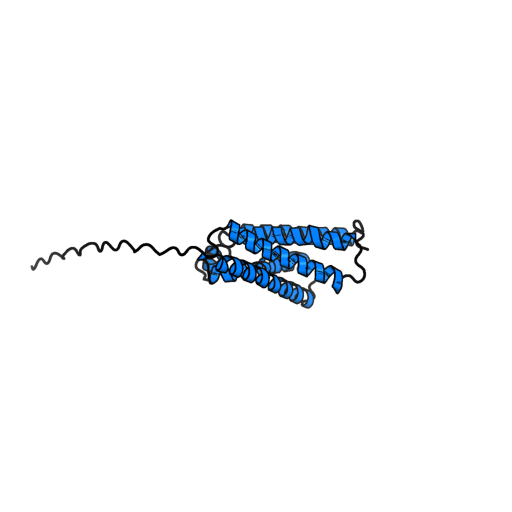-10.327 7.335 12.769 1.00 93.56 86 LEU A O 1
ATOM 641 N N . LEU A 1 87 ? -10.634 5.235 13.491 1.00 94.31 87 LEU A N 1
ATOM 642 C CA . LEU A 1 87 ? -10.974 4.627 12.201 1.00 94.31 87 LEU A CA 1
ATOM 643 C C . LEU A 1 87 ? -12.468 4.286 12.089 1.00 94.31 87 LEU A C 1
ATOM 645 O O . LEU A 1 87 ? -12.861 3.281 11.503 1.00 94.31 87 LEU A O 1
ATOM 649 N N . ARG A 1 88 ? -13.339 5.136 12.645 1.00 87.75 88 ARG A N 1
ATOM 650 C CA . ARG A 1 88 ? -14.797 4.893 12.667 1.00 87.75 88 ARG A CA 1
ATOM 651 C C . ARG A 1 88 ? -15.464 4.957 11.291 1.00 87.75 88 ARG A C 1
ATOM 653 O O . ARG A 1 88 ? -16.571 4.455 11.129 1.00 87.75 88 ARG A O 1
ATOM 660 N N . SER A 1 89 ? -14.825 5.601 10.318 1.00 94.31 89 SER A N 1
ATOM 661 C CA . SER A 1 89 ? -15.339 5.741 8.956 1.00 94.31 89 SER A CA 1
ATOM 662 C C . SER A 1 89 ? -14.527 4.878 8.003 1.00 94.31 89 SER A C 1
ATOM 664 O O . SER A 1 89 ? -13.345 5.139 7.794 1.00 94.31 89 SER A O 1
ATOM 666 N N . GLN A 1 90 ? -15.181 3.914 7.347 1.00 96.12 90 GLN A N 1
ATOM 667 C CA . GLN A 1 90 ? -14.539 3.068 6.334 1.00 96.12 90 GLN A CA 1
ATOM 668 C C . GLN A 1 90 ? -13.901 3.895 5.213 1.00 96.12 90 GLN A C 1
ATOM 670 O O . GLN A 1 90 ? -12.831 3.557 4.717 1.00 96.12 90 GLN A O 1
ATOM 675 N N . ARG A 1 91 ? -14.545 5.005 4.826 1.00 97.31 91 ARG A N 1
ATOM 676 C CA . ARG A 1 91 ? -14.005 5.920 3.814 1.00 97.31 91 ARG A CA 1
ATOM 677 C C . ARG A 1 91 ? -12.724 6.583 4.302 1.00 97.31 91 ARG A C 1
ATOM 679 O O . ARG A 1 91 ? -11.780 6.688 3.535 1.00 97.31 91 ARG A O 1
ATOM 686 N N . PHE A 1 92 ? -12.677 6.987 5.569 1.00 96.94 92 PHE A N 1
ATOM 687 C CA . PHE A 1 92 ? -11.472 7.569 6.153 1.00 96.94 92 PHE A CA 1
ATOM 688 C C . PHE A 1 92 ? -10.333 6.541 6.226 1.00 96.94 92 PHE A C 1
ATOM 690 O O . PHE A 1 92 ? -9.221 6.837 5.800 1.00 96.94 92 PHE A O 1
ATOM 697 N N . THR A 1 93 ? -10.623 5.306 6.646 1.00 97.94 93 THR A N 1
ATOM 698 C CA . THR A 1 93 ? -9.669 4.183 6.621 1.00 97.94 93 THR A CA 1
ATOM 699 C C . THR A 1 93 ? -9.132 3.915 5.211 1.00 97.94 93 THR A C 1
ATOM 701 O O . THR A 1 93 ? -7.923 3.753 5.023 1.00 97.94 93 THR A O 1
ATOM 704 N N . ALA A 1 94 ? -10.010 3.935 4.205 1.00 98.38 94 ALA A N 1
ATOM 705 C CA . ALA A 1 94 ? -9.631 3.804 2.803 1.00 98.38 94 ALA A CA 1
ATOM 706 C C . ALA A 1 94 ? -8.758 4.969 2.321 1.00 98.38 94 ALA A C 1
ATOM 708 O O . ALA A 1 94 ? -7.743 4.734 1.673 1.00 98.38 94 ALA A O 1
ATOM 709 N N . MET A 1 95 ? -9.079 6.211 2.695 1.00 98.44 95 MET A N 1
ATOM 710 C CA . MET A 1 95 ? -8.267 7.386 2.358 1.00 98.44 95 MET A CA 1
ATOM 711 C C . MET A 1 95 ? -6.872 7.332 2.986 1.00 98.44 95 MET A C 1
ATOM 713 O O . MET A 1 95 ? -5.898 7.609 2.294 1.00 98.44 95 MET A O 1
ATOM 717 N N . LEU A 1 96 ? -6.750 6.936 4.258 1.00 98.38 96 LEU A N 1
ATOM 718 C CA . LEU A 1 96 ? -5.442 6.760 4.902 1.00 98.38 96 LEU A CA 1
ATOM 719 C C . LEU A 1 96 ? -4.620 5.656 4.230 1.00 98.38 96 LEU A C 1
ATOM 721 O O . LEU A 1 96 ? -3.417 5.814 4.037 1.00 98.38 96 LEU A O 1
ATOM 725 N N . SER A 1 97 ? -5.268 4.558 3.837 1.00 98.31 97 SER A N 1
ATOM 726 C CA . SER A 1 97 ? -4.601 3.472 3.112 1.00 98.31 97 SER A CA 1
ATOM 727 C C . SER A 1 97 ? -4.158 3.927 1.720 1.00 98.31 97 SER A C 1
ATOM 729 O O . SER A 1 97 ? -3.016 3.699 1.343 1.00 98.31 97 SER A O 1
ATOM 731 N N . GLY A 1 98 ? -5.011 4.648 0.987 1.00 98.38 98 GLY A N 1
ATOM 732 C CA . GLY A 1 98 ? -4.663 5.251 -0.301 1.00 98.38 98 GLY A CA 1
ATOM 733 C C . GLY A 1 98 ? -3.500 6.237 -0.194 1.00 98.38 98 GLY A C 1
ATOM 734 O O . GLY A 1 98 ? -2.597 6.203 -1.019 1.00 98.38 98 GLY A O 1
ATOM 735 N N . LEU A 1 99 ? -3.463 7.055 0.862 1.00 98.19 99 LEU A N 1
ATOM 736 C CA . LEU A 1 99 ? -2.347 7.962 1.132 1.00 98.19 99 LEU A CA 1
ATOM 737 C C . LEU A 1 99 ? -1.039 7.205 1.416 1.00 98.19 99 LEU A C 1
ATOM 739 O O . LEU A 1 99 ? 0.024 7.638 0.976 1.00 98.19 99 LEU A O 1
ATOM 743 N N . SER A 1 100 ? -1.117 6.058 2.097 1.00 97.75 100 SER A N 1
ATOM 744 C CA . SER A 1 100 ? 0.028 5.155 2.241 1.00 97.75 100 SER A CA 1
ATOM 745 C C . SER A 1 100 ? 0.511 4.639 0.878 1.00 97.75 100 SER A C 1
ATOM 747 O O . SER A 1 100 ? 1.698 4.722 0.567 1.00 97.75 100 SER A O 1
ATOM 749 N N . GLY A 1 101 ? -0.415 4.193 0.021 1.00 97.88 101 GLY A N 1
ATOM 750 C CA . GLY A 1 101 ? -0.119 3.770 -1.352 1.00 97.88 101 GLY A CA 1
ATOM 751 C C . GLY A 1 101 ? 0.514 4.867 -2.208 1.00 97.88 101 GLY A C 1
ATOM 752 O O . GLY A 1 101 ? 1.444 4.592 -2.960 1.00 97.88 101 GLY A O 1
ATOM 753 N N . LEU A 1 102 ? 0.070 6.115 -2.046 1.00 97.94 102 LEU A N 1
ATOM 754 C CA . LEU A 1 102 ? 0.642 7.278 -2.723 1.00 97.94 102 LEU A CA 1
ATOM 755 C C . LEU A 1 102 ? 2.108 7.488 -2.335 1.00 97.94 102 LEU A C 1
ATOM 757 O O . LEU A 1 102 ? 2.956 7.644 -3.210 1.00 97.94 102 LEU A O 1
ATOM 761 N N . VAL A 1 103 ? 2.423 7.467 -1.034 1.00 96.88 103 VAL A N 1
ATOM 762 C CA . VAL A 1 103 ? 3.815 7.593 -0.571 1.00 96.88 103 VAL A CA 1
ATOM 763 C C . VAL A 1 103 ? 4.659 6.432 -1.065 1.00 96.88 103 VAL A C 1
ATOM 765 O O . VAL A 1 103 ? 5.759 6.662 -1.561 1.00 96.88 103 VAL A O 1
ATOM 768 N N . PHE A 1 104 ? 4.150 5.205 -0.958 1.00 96.12 104 PHE A N 1
ATOM 769 C CA . PHE A 1 104 ? 4.856 4.030 -1.450 1.00 96.12 104 PHE A CA 1
ATOM 770 C C . PHE A 1 104 ? 5.196 4.173 -2.939 1.00 96.12 104 PHE A C 1
ATOM 772 O O . PHE A 1 104 ? 6.367 4.069 -3.288 1.00 96.12 104 PHE A O 1
ATOM 779 N N . GLY A 1 105 ? 4.215 4.503 -3.788 1.00 96.06 105 GLY A N 1
ATOM 780 C CA . GLY A 1 105 ? 4.428 4.652 -5.230 1.00 96.06 105 GLY A CA 1
ATOM 781 C C . GLY A 1 105 ? 5.416 5.769 -5.575 1.00 96.06 105 GLY A C 1
ATOM 782 O O . GLY A 1 105 ? 6.240 5.611 -6.471 1.00 96.06 105 GLY A O 1
ATOM 783 N N . LEU A 1 106 ? 5.409 6.884 -4.832 1.00 96.88 106 LEU A N 1
ATOM 784 C CA . LEU A 1 106 ? 6.406 7.947 -5.012 1.00 96.88 106 LEU A CA 1
ATOM 785 C C . LEU A 1 106 ? 7.823 7.463 -4.691 1.00 96.88 106 LEU A C 1
ATOM 787 O O . LEU A 1 106 ? 8.768 7.789 -5.416 1.00 96.88 106 LEU A O 1
ATOM 791 N N . VAL A 1 107 ? 7.987 6.704 -3.607 1.00 94.69 107 VAL A N 1
ATOM 792 C CA . VAL A 1 107 ? 9.300 6.182 -3.219 1.00 94.69 107 VAL A CA 1
ATOM 793 C C . VAL A 1 107 ? 9.762 5.096 -4.185 1.00 94.69 107 VAL A C 1
ATOM 795 O O . VAL A 1 107 ? 10.905 5.150 -4.633 1.00 94.69 107 VAL A O 1
ATOM 798 N N . GLU A 1 108 ? 8.890 4.164 -4.563 1.00 93.31 108 GLU A N 1
ATOM 799 C CA . GLU A 1 108 ? 9.199 3.133 -5.555 1.00 93.31 108 GLU A CA 1
ATOM 800 C C . GLU A 1 108 ? 9.602 3.752 -6.894 1.00 93.31 108 GLU A C 1
ATOM 802 O O . GLU A 1 108 ? 10.664 3.425 -7.423 1.00 93.31 108 GLU A O 1
ATOM 807 N N . SER A 1 109 ? 8.821 4.707 -7.402 1.00 94.56 109 SER A N 1
ATOM 808 C CA . SER A 1 109 ? 9.145 5.447 -8.624 1.00 94.56 109 SER A CA 1
ATOM 809 C C . SER A 1 109 ? 10.510 6.128 -8.536 1.00 94.56 109 SER A C 1
ATOM 811 O O . SER A 1 109 ? 11.286 6.082 -9.490 1.00 94.56 109 SER A O 1
ATOM 813 N N . THR A 1 110 ? 10.843 6.705 -7.378 1.00 94.94 110 THR A N 1
ATOM 814 C CA . THR A 1 110 ? 12.154 7.326 -7.136 1.00 94.94 110 THR A CA 1
ATOM 815 C C . THR A 1 110 ? 13.278 6.293 -7.176 1.00 94.94 110 THR A C 1
ATOM 817 O O . THR A 1 110 ? 14.284 6.507 -7.851 1.00 94.94 110 THR A O 1
ATOM 820 N N . ILE A 1 111 ? 13.113 5.152 -6.507 1.00 90.94 111 ILE A N 1
ATOM 821 C CA . ILE A 1 111 ? 14.102 4.069 -6.535 1.00 90.94 111 ILE A CA 1
ATOM 822 C C . ILE A 1 111 ? 14.276 3.559 -7.971 1.00 90.94 111 ILE A C 1
ATOM 824 O O . ILE A 1 111 ? 15.400 3.437 -8.449 1.00 90.94 111 ILE A O 1
ATOM 828 N N . TYR A 1 112 ? 13.190 3.339 -8.707 1.00 88.62 112 TYR A N 1
ATOM 829 C CA . TYR A 1 112 ? 13.279 2.860 -10.081 1.00 88.62 112 TYR A CA 1
ATOM 830 C C . TYR A 1 112 ? 14.003 3.828 -11.011 1.00 88.62 112 TYR A C 1
ATOM 832 O O . TYR A 1 112 ? 14.916 3.422 -11.726 1.00 88.62 112 TYR A O 1
ATOM 840 N N . VAL A 1 113 ? 13.613 5.102 -10.991 1.00 91.75 113 VAL A N 1
ATOM 841 C CA . VAL A 1 113 ? 14.164 6.120 -11.891 1.00 91.75 113 VAL A CA 1
ATOM 842 C C . VAL A 1 113 ? 15.632 6.408 -11.582 1.00 91.75 113 VAL A C 1
ATOM 844 O O . VAL A 1 113 ? 16.409 6.569 -12.515 1.00 91.75 113 VAL A O 1
ATOM 847 N N . PHE A 1 114 ? 16.024 6.464 -10.307 1.00 91.81 114 PHE A N 1
ATOM 848 C CA . PHE A 1 114 ? 17.368 6.914 -9.924 1.00 91.81 114 PHE A CA 1
ATOM 849 C C . PHE A 1 114 ? 18.344 5.793 -9.554 1.00 91.81 114 PHE A C 1
ATOM 851 O O . PHE A 1 114 ? 19.549 6.034 -9.547 1.00 91.81 114 PHE A O 1
ATOM 858 N N . VAL A 1 115 ? 17.860 4.590 -9.234 1.00 88.50 115 VAL A N 1
ATOM 859 C CA . VAL A 1 115 ? 18.707 3.462 -8.808 1.00 88.50 115 VAL A CA 1
ATOM 860 C C . VAL A 1 115 ? 18.726 2.353 -9.854 1.00 88.50 115 VAL A C 1
ATOM 862 O O . VAL A 1 115 ? 19.802 1.866 -10.192 1.00 88.50 115 VAL A O 1
ATOM 865 N N . TYR A 1 116 ? 17.565 1.957 -10.386 1.00 83.88 116 TYR A N 1
ATOM 866 C CA . TYR A 1 116 ? 17.485 0.810 -11.300 1.00 83.88 116 TYR A CA 1
ATOM 867 C C . TYR A 1 116 ? 17.700 1.160 -12.776 1.00 83.88 116 TYR A C 1
ATOM 869 O O . TYR A 1 116 ? 18.113 0.295 -13.546 1.00 83.88 116 TYR A O 1
ATOM 877 N N . ILE A 1 117 ? 17.452 2.407 -13.186 1.00 84.31 117 ILE A N 1
ATOM 878 C CA . ILE A 1 117 ? 17.551 2.828 -14.589 1.00 84.31 117 ILE A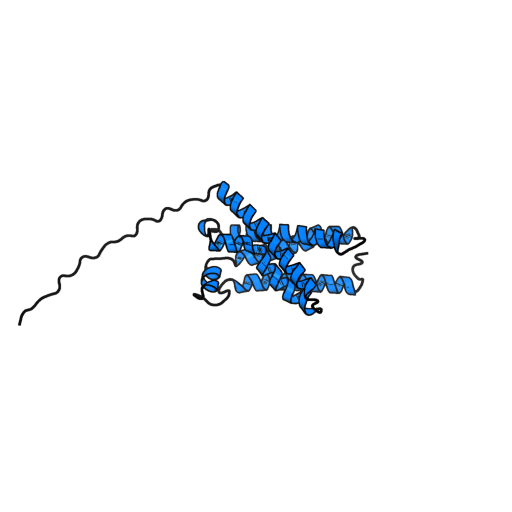 CA 1
ATOM 879 C C . ILE A 1 117 ? 18.680 3.849 -14.732 1.00 84.31 117 ILE A C 1
ATOM 881 O O . ILE A 1 117 ? 18.572 4.977 -14.268 1.00 84.31 117 ILE A O 1
ATOM 885 N N . SER A 1 118 ? 19.775 3.477 -15.402 1.00 87.75 118 SER A N 1
ATOM 886 C CA . SER A 1 118 ? 20.955 4.352 -15.508 1.00 87.75 118 SER A CA 1
ATOM 887 C C . SER A 1 118 ? 20.722 5.621 -16.339 1.00 87.75 118 SER A C 1
ATOM 889 O O . SER A 1 118 ? 21.396 6.622 -16.111 1.00 87.75 118 SER A O 1
ATOM 891 N N . GLN A 1 119 ? 19.808 5.588 -17.314 1.00 88.44 119 GLN A N 1
ATOM 892 C CA . GLN A 1 119 ? 19.462 6.724 -18.179 1.00 88.44 119 GLN A CA 1
ATOM 893 C C . GLN A 1 119 ? 17.961 6.688 -18.514 1.00 88.44 119 GLN A C 1
ATOM 895 O O . GLN A 1 119 ? 17.581 6.187 -19.569 1.00 88.44 119 GLN A O 1
ATOM 900 N N . PRO A 1 120 ? 17.085 7.139 -17.601 1.00 87.12 120 PRO A N 1
ATOM 901 C CA . PRO A 1 120 ? 15.645 7.070 -17.813 1.00 87.12 120 PRO A CA 1
ATOM 902 C C . PRO A 1 120 ? 15.196 8.124 -18.834 1.00 87.12 120 PRO A C 1
ATOM 904 O O . PRO A 1 120 ? 15.342 9.325 -18.603 1.00 87.12 120 PRO A O 1
ATOM 907 N N . GLY A 1 121 ? 14.595 7.693 -19.944 1.00 89.50 121 GLY A N 1
ATOM 908 C CA . GLY A 1 121 ? 13.915 8.601 -20.869 1.00 89.50 121 GLY A CA 1
ATOM 909 C C . GLY A 1 121 ? 12.761 9.367 -20.197 1.00 89.50 121 GLY A C 1
ATOM 910 O O . GLY A 1 121 ? 12.139 8.902 -19.241 1.00 89.50 121 GLY A O 1
ATOM 911 N N . HIS A 1 122 ? 12.401 10.546 -20.711 1.00 91.62 122 HIS A N 1
ATOM 912 C CA . HIS A 1 122 ? 11.325 11.360 -20.116 1.00 91.62 122 HIS A CA 1
ATOM 913 C C . HIS A 1 122 ? 9.988 10.606 -19.991 1.00 91.62 122 HIS A C 1
ATOM 915 O O . HIS A 1 122 ? 9.249 10.805 -19.026 1.00 91.62 122 HIS A O 1
ATOM 921 N N . GLY A 1 123 ? 9.694 9.707 -20.938 1.00 90.25 123 GLY A N 1
ATOM 922 C CA . GLY A 1 123 ? 8.484 8.887 -20.922 1.00 90.25 123 GLY A CA 1
ATOM 923 C C . GLY A 1 123 ? 8.399 7.954 -19.711 1.00 90.25 123 GLY A C 1
ATOM 924 O O . GLY A 1 123 ? 7.343 7.893 -19.082 1.00 90.25 123 GLY A O 1
ATOM 925 N N . ILE A 1 124 ? 9.497 7.276 -19.336 1.00 89.06 124 ILE A N 1
ATOM 926 C CA . ILE A 1 124 ? 9.494 6.382 -18.165 1.00 89.06 124 ILE A CA 1
ATOM 927 C C . ILE A 1 124 ? 9.334 7.177 -16.867 1.00 89.06 124 ILE A C 1
ATOM 929 O O . ILE A 1 124 ? 8.599 6.749 -15.981 1.00 89.06 124 ILE A O 1
ATOM 933 N N . ILE A 1 125 ? 9.948 8.361 -16.777 1.00 94.00 125 ILE A N 1
ATOM 934 C CA . ILE A 1 125 ? 9.833 9.232 -15.601 1.00 94.00 125 ILE A CA 1
ATOM 935 C C . ILE A 1 125 ? 8.372 9.643 -15.407 1.00 94.00 125 ILE A C 1
ATOM 937 O O . ILE A 1 125 ? 7.820 9.456 -14.324 1.00 94.00 125 ILE A O 1
ATOM 941 N N . ILE A 1 126 ? 7.723 10.153 -16.460 1.00 95.50 126 ILE A N 1
ATOM 942 C CA . ILE A 1 126 ? 6.313 10.555 -16.391 1.00 95.50 126 ILE A CA 1
ATOM 943 C C . ILE A 1 126 ? 5.441 9.353 -16.038 1.00 95.50 126 ILE A C 1
ATOM 945 O O . ILE A 1 126 ? 4.608 9.458 -15.142 1.00 95.50 126 ILE A O 1
ATOM 949 N N . PHE A 1 127 ? 5.636 8.212 -16.701 1.00 93.56 127 PHE A N 1
ATOM 950 C CA . PHE A 1 127 ? 4.847 7.009 -16.452 1.00 93.56 127 PHE A CA 1
ATOM 951 C C . PHE A 1 127 ? 4.932 6.556 -14.989 1.00 93.56 127 PHE A C 1
ATOM 953 O O . PHE A 1 127 ? 3.896 6.344 -14.358 1.00 93.56 127 PHE A O 1
ATOM 960 N N . ARG A 1 128 ? 6.146 6.486 -14.429 1.00 94.19 128 ARG A N 1
ATOM 961 C CA . ARG A 1 128 ? 6.384 6.129 -13.024 1.00 94.19 128 ARG A CA 1
ATOM 962 C C . ARG A 1 128 ? 5.708 7.119 -12.074 1.00 94.19 128 ARG A C 1
ATOM 964 O O . ARG A 1 128 ? 4.833 6.762 -11.298 1.00 94.19 128 ARG A O 1
ATOM 971 N N . TYR A 1 129 ? 5.975 8.410 -12.219 1.00 97.31 129 TYR A N 1
ATOM 972 C CA . TYR A 1 129 ? 5.407 9.399 -11.299 1.00 97.31 129 TYR A CA 1
ATOM 973 C C . TYR A 1 129 ? 3.909 9.692 -11.493 1.00 97.31 129 TYR A C 1
ATOM 975 O O . TYR A 1 129 ? 3.344 10.464 -10.718 1.00 97.31 129 TYR A O 1
ATOM 983 N N . THR A 1 130 ? 3.247 9.099 -12.491 1.00 97.25 130 THR A N 1
ATOM 984 C CA . THR A 1 130 ? 1.807 9.287 -12.725 1.00 97.25 130 THR A CA 1
ATOM 985 C C . THR A 1 130 ? 1.027 7.985 -12.613 1.00 97.25 130 THR A C 1
ATOM 987 O O . THR A 1 130 ? 0.248 7.821 -11.677 1.00 97.25 130 THR A O 1
ATOM 990 N N . VAL A 1 131 ? 1.219 7.058 -13.550 1.00 96.88 131 VAL A N 1
ATOM 991 C CA . VAL A 1 131 ? 0.411 5.840 -13.675 1.00 96.88 131 VAL A CA 1
ATOM 992 C C . VAL A 1 131 ? 0.691 4.877 -12.525 1.00 96.88 131 VAL A C 1
ATOM 994 O O . VAL A 1 131 ? -0.247 4.368 -11.919 1.00 96.88 131 VAL A O 1
ATOM 997 N N . ASP A 1 132 ? 1.962 4.667 -12.200 1.00 95.88 132 ASP A N 1
ATOM 998 C CA . ASP A 1 132 ? 2.406 3.754 -11.140 1.00 95.88 132 ASP A CA 1
ATOM 999 C C . ASP A 1 132 ? 2.014 4.292 -9.748 1.00 95.88 132 ASP A C 1
ATOM 1001 O O . ASP A 1 132 ? 1.315 3.618 -8.988 1.00 95.88 132 ASP A O 1
ATOM 1005 N N . VAL A 1 133 ? 2.257 5.580 -9.474 1.00 98.00 133 VAL A N 1
ATOM 1006 C CA . VAL A 1 133 ? 1.746 6.248 -8.257 1.00 98.00 133 VAL A CA 1
ATOM 1007 C C . VAL A 1 133 ? 0.218 6.142 -8.138 1.00 98.00 133 VAL A C 1
ATOM 1009 O O . VAL A 1 133 ? -0.307 5.841 -7.058 1.00 98.00 133 VAL A O 1
ATOM 1012 N N . ALA A 1 134 ? -0.519 6.376 -9.228 1.00 98.50 134 ALA A N 1
ATOM 1013 C CA . ALA A 1 134 ? -1.976 6.275 -9.229 1.00 98.50 134 ALA A CA 1
ATOM 1014 C C . ALA A 1 134 ? -2.447 4.841 -8.957 1.00 98.50 134 ALA A C 1
ATOM 1016 O O . ALA A 1 134 ? -3.361 4.648 -8.151 1.00 98.50 134 ALA A O 1
ATOM 1017 N N . LEU A 1 135 ? -1.804 3.841 -9.565 1.00 98.19 135 LEU A N 1
ATOM 1018 C CA . LEU A 1 135 ? -2.079 2.428 -9.325 1.00 98.19 135 LEU A CA 1
ATOM 1019 C C . LEU A 1 135 ? -1.940 2.089 -7.841 1.00 98.19 135 LEU A C 1
ATOM 1021 O O . LEU A 1 135 ? -2.896 1.595 -7.243 1.00 98.19 135 LEU A O 1
ATOM 1025 N N . HIS A 1 136 ? -0.796 2.393 -7.225 1.00 98.00 136 HIS A N 1
ATOM 1026 C CA . HIS A 1 136 ? -0.567 2.072 -5.814 1.00 98.00 136 HIS A CA 1
ATOM 1027 C C . HIS A 1 136 ? -1.553 2.781 -4.889 1.00 98.00 136 HIS A C 1
ATOM 1029 O O . HIS A 1 136 ? -2.053 2.179 -3.933 1.00 98.00 136 HIS A O 1
ATOM 1035 N N . THR A 1 137 ? -1.885 4.036 -5.199 1.00 98.62 137 THR A N 1
ATOM 1036 C CA . THR A 1 137 ? -2.887 4.816 -4.462 1.00 98.62 137 THR A CA 1
ATOM 1037 C C . THR A 1 137 ? -4.258 4.143 -4.525 1.00 98.62 137 THR A C 1
ATOM 1039 O O . THR A 1 137 ? -4.905 3.949 -3.493 1.00 98.62 137 THR A O 1
ATOM 1042 N N . VAL A 1 138 ? -4.705 3.750 -5.723 1.00 98.69 138 VAL A N 1
ATOM 1043 C CA . VAL A 1 138 ? -6.012 3.116 -5.943 1.00 98.69 138 VAL A CA 1
ATOM 1044 C C . VAL A 1 138 ? -6.067 1.728 -5.308 1.00 98.69 138 VAL A C 1
ATOM 1046 O O . VAL A 1 138 ? -7.013 1.441 -4.574 1.00 98.69 138 VAL A O 1
ATOM 1049 N N . CYS A 1 139 ? -5.060 0.882 -5.526 1.00 98.56 139 CYS A N 1
ATOM 1050 C CA . CYS A 1 139 ? -5.001 -0.457 -4.938 1.00 98.56 139 CYS A CA 1
ATOM 1051 C C . CYS A 1 139 ? -5.014 -0.394 -3.404 1.00 98.56 139 CYS A C 1
ATOM 1053 O O . CYS A 1 139 ? -5.848 -1.047 -2.771 1.00 98.56 139 CYS A O 1
ATOM 1055 N N . SER A 1 140 ? -4.219 0.495 -2.801 1.00 98.31 140 SER A N 1
ATOM 1056 C CA . SER A 1 140 ? -4.204 0.665 -1.342 1.00 98.31 140 SER A CA 1
ATOM 1057 C C . SER A 1 140 ? -5.514 1.244 -0.805 1.00 98.31 140 SER A C 1
ATOM 1059 O O . SER A 1 140 ? -5.967 0.854 0.272 1.00 98.31 140 SER A O 1
ATOM 1061 N N . PHE A 1 141 ? -6.172 2.139 -1.550 1.00 98.62 141 PHE A N 1
ATOM 1062 C CA . PHE A 1 141 ? -7.510 2.618 -1.198 1.00 98.62 141 PHE A CA 1
ATOM 1063 C C . PHE A 1 141 ? -8.527 1.468 -1.186 1.00 98.62 141 PHE A C 1
ATOM 1065 O O . PHE A 1 141 ? -9.297 1.340 -0.232 1.00 98.62 141 PHE A O 1
ATOM 1072 N N . ILE A 1 142 ? -8.504 0.601 -2.207 1.00 98.56 142 ILE A N 1
ATOM 1073 C CA . ILE A 1 142 ? -9.364 -0.587 -2.286 1.00 98.56 142 ILE A CA 1
ATOM 1074 C C . ILE A 1 142 ? -9.100 -1.510 -1.095 1.00 98.56 142 ILE A C 1
ATOM 1076 O O . ILE A 1 142 ? -10.057 -1.895 -0.426 1.00 98.56 142 ILE A O 1
ATOM 1080 N N . VAL A 1 143 ? -7.837 -1.815 -0.773 1.00 98.06 143 VAL A N 1
ATOM 1081 C CA . VAL A 1 143 ? -7.483 -2.603 0.424 1.00 98.06 143 VAL A CA 1
ATOM 1082 C C . VAL A 1 143 ? -8.055 -1.956 1.682 1.00 98.06 143 VAL A C 1
ATOM 1084 O O . VAL A 1 143 ? -8.683 -2.632 2.496 1.00 98.06 143 VAL A O 1
ATOM 1087 N N . GLY A 1 144 ? -7.921 -0.637 1.809 1.00 97.75 144 GLY A N 1
ATOM 1088 C CA . GLY A 1 144 ? -8.443 0.132 2.928 1.00 97.75 144 GLY A CA 1
ATOM 1089 C C . GLY A 1 144 ? -9.965 0.075 3.095 1.00 97.75 144 GLY A C 1
ATOM 1090 O O . GLY A 1 144 ? -10.442 0.244 4.214 1.00 97.75 144 GLY A O 1
ATOM 1091 N N . LEU A 1 145 ? -10.744 -0.234 2.048 1.00 97.94 145 LEU A N 1
ATOM 1092 C CA . LEU A 1 145 ? -12.186 -0.527 2.160 1.00 97.94 145 LEU A CA 1
ATOM 1093 C C . LEU A 1 145 ? -12.474 -1.879 2.835 1.00 97.94 145 LEU A C 1
ATOM 1095 O O . LEU A 1 145 ? -13.580 -2.092 3.330 1.00 97.94 145 LEU A O 1
ATOM 1099 N N . GLY A 1 146 ? -11.499 -2.788 2.849 1.00 96.12 146 GLY A N 1
ATOM 1100 C CA . GLY A 1 146 ? -11.571 -4.082 3.523 1.00 96.12 146 GLY A CA 1
ATOM 1101 C C . GLY A 1 146 ? -11.056 -4.071 4.963 1.00 96.12 146 GLY A C 1
ATOM 1102 O O . GLY A 1 146 ? -11.271 -5.048 5.677 1.00 96.12 146 GLY A O 1
ATOM 1103 N N . ILE A 1 147 ? -10.395 -3.000 5.413 1.00 96.44 147 ILE A N 1
ATOM 1104 C CA . ILE A 1 147 ? -9.855 -2.901 6.776 1.00 96.44 147 ILE A CA 1
ATOM 1105 C C . ILE A 1 147 ? -10.975 -2.523 7.738 1.00 96.44 147 ILE A C 1
ATOM 1107 O O . ILE A 1 147 ? -11.505 -1.416 7.683 1.00 96.44 147 ILE A O 1
ATOM 1111 N N . ASN A 1 148 ? -11.326 -3.443 8.630 1.00 94.75 148 ASN A N 1
ATOM 1112 C CA . ASN A 1 148 ? -12.331 -3.244 9.668 1.00 94.75 148 ASN A CA 1
ATOM 1113 C C . ASN A 1 148 ? -12.057 -4.178 10.860 1.00 94.75 148 ASN A C 1
ATOM 1115 O O . ASN A 1 148 ? -11.080 -4.929 10.861 1.00 94.75 148 ASN A O 1
ATOM 1119 N N . GLN A 1 149 ? -12.930 -4.154 11.868 1.00 92.62 149 GLN A N 1
ATOM 1120 C CA . GLN A 1 149 ? -12.754 -4.937 13.093 1.00 92.62 149 GLN A CA 1
ATOM 1121 C C . GLN A 1 149 ? -12.677 -6.455 12.855 1.00 92.62 149 GLN A C 1
ATOM 1123 O O . GLN A 1 149 ? -11.916 -7.122 13.552 1.00 92.62 149 GLN A O 1
ATOM 1128 N N . ARG A 1 150 ? -13.349 -6.996 11.823 1.00 93.12 150 ARG A N 1
ATOM 1129 C CA . ARG A 1 150 ? -13.277 -8.434 11.503 1.00 93.12 150 ARG A CA 1
ATOM 1130 C C . ARG A 1 150 ? -11.866 -8.874 11.131 1.00 93.12 150 ARG A C 1
ATOM 1132 O O . ARG A 1 150 ? -11.540 -10.038 11.307 1.00 93.12 150 ARG A O 1
ATOM 1139 N N . LEU A 1 151 ? -11.019 -7.967 10.635 1.00 91.94 151 LEU A N 1
ATOM 1140 C CA . LEU A 1 151 ? -9.615 -8.275 10.358 1.00 91.94 151 LEU A CA 1
ATOM 1141 C C . LEU A 1 151 ? -8.842 -8.566 11.654 1.00 91.94 151 LEU A C 1
ATOM 1143 O O . LEU A 1 151 ? -8.025 -9.481 11.685 1.00 91.94 151 LEU A O 1
ATOM 1147 N N . ILE A 1 152 ? -9.134 -7.822 12.724 1.00 91.75 152 ILE A N 1
ATOM 1148 C CA . ILE A 1 152 ? -8.561 -8.060 14.054 1.00 91.75 152 ILE A CA 1
ATOM 1149 C C . ILE A 1 152 ? -9.139 -9.343 14.646 1.00 91.75 152 ILE A C 1
ATOM 1151 O O . ILE A 1 152 ? -8.383 -10.210 15.069 1.00 91.75 152 ILE A O 1
ATOM 1155 N N . ASP A 1 153 ? -10.462 -9.513 14.581 1.00 93.31 153 ASP A N 1
ATOM 1156 C CA . ASP A 1 153 ? -11.123 -10.733 15.055 1.00 93.31 153 ASP A CA 1
ATOM 1157 C C . ASP A 1 153 ? -10.585 -11.978 14.331 1.00 93.31 153 ASP A C 1
ATOM 1159 O O . ASP A 1 153 ? -10.425 -13.040 14.927 1.00 93.31 153 ASP A O 1
ATOM 1163 N N . SER A 1 154 ? -10.259 -11.840 13.046 1.00 91.69 154 SER A N 1
ATOM 1164 C CA . SER A 1 154 ? -9.651 -12.882 12.228 1.00 91.69 154 SER A CA 1
ATOM 1165 C C . SER A 1 154 ? -8.220 -13.207 12.663 1.00 91.69 154 SER A C 1
ATOM 1167 O O . SER A 1 154 ? -7.874 -14.382 12.781 1.00 91.69 154 SER A O 1
ATOM 1169 N N . ALA A 1 155 ? -7.403 -12.190 12.953 1.00 89.62 155 ALA A N 1
ATOM 1170 C CA . ALA A 1 155 ? -6.048 -12.371 13.477 1.00 89.62 155 ALA A CA 1
ATOM 1171 C C . ALA A 1 155 ? -6.037 -13.014 14.878 1.00 89.62 155 ALA A C 1
ATOM 1173 O O . ALA A 1 155 ? -5.099 -13.726 15.224 1.00 89.62 155 ALA A O 1
ATOM 1174 N N . GLU A 1 156 ? -7.097 -12.802 15.659 1.00 93.12 156 GLU A N 1
ATOM 1175 C CA . GLU A 1 156 ? -7.325 -13.430 16.966 1.00 93.12 156 GLU A CA 1
ATOM 1176 C C . GLU A 1 156 ? -7.997 -14.815 16.868 1.00 93.12 156 GLU A C 1
ATOM 1178 O O . GLU A 1 156 ? -8.251 -15.450 17.890 1.00 93.12 156 GLU A O 1
ATOM 1183 N N . GLY A 1 157 ? -8.304 -15.296 15.658 1.00 93.69 157 GLY A N 1
ATOM 1184 C CA . GLY A 1 157 ? -8.918 -16.607 15.428 1.00 93.69 157 GLY A CA 1
ATOM 1185 C C . GLY A 1 157 ? -10.412 -16.694 15.764 1.00 93.69 157 GLY A C 1
ATOM 1186 O O . GLY A 1 157 ? -10.965 -17.791 15.794 1.00 93.69 157 GLY A O 1
ATOM 1187 N N . LYS A 1 158 ? -11.088 -15.564 15.999 1.00 94.81 158 LYS A N 1
ATOM 1188 C CA . LYS A 1 158 ? -12.531 -15.511 16.299 1.00 94.81 158 LYS A CA 1
ATOM 1189 C C . LYS A 1 158 ? -13.402 -15.719 15.060 1.00 94.81 158 LYS A C 1
ATOM 1191 O O . LYS A 1 158 ? -14.533 -16.184 15.176 1.00 94.81 158 LYS A O 1
ATOM 1196 N N . VAL A 1 159 ? -12.897 -15.350 13.882 1.00 95.19 159 VAL A N 1
ATOM 1197 C CA . VAL A 1 159 ? -13.565 -15.533 12.582 1.00 95.19 159 VAL A CA 1
ATOM 1198 C C . VAL A 1 159 ? -12.570 -16.055 11.536 1.00 95.19 159 VAL A C 1
ATOM 1200 O O . VAL A 1 159 ? -11.359 -15.909 11.728 1.00 95.19 159 VAL A O 1
ATOM 1203 N N . PRO A 1 160 ? -13.034 -16.655 10.421 1.00 95.00 160 PRO A N 1
ATOM 1204 C CA . PRO A 1 160 ? -12.147 -17.145 9.368 1.00 95.00 160 PRO A CA 1
ATOM 1205 C C . PRO A 1 160 ? -11.207 -16.070 8.803 1.00 95.00 160 PRO A C 1
ATOM 1207 O O . PRO A 1 160 ? -11.508 -14.874 8.829 1.00 95.00 160 PRO A O 1
ATOM 1210 N N . PHE A 1 161 ? -10.066 -16.508 8.259 1.00 90.31 161 PHE A N 1
ATOM 1211 C CA . PHE A 1 161 ? -9.058 -15.610 7.693 1.00 90.31 161 PHE A CA 1
ATOM 1212 C C . PHE A 1 161 ? -9.634 -14.694 6.600 1.00 90.31 161 PHE A C 1
ATOM 1214 O O . PHE A 1 161 ? -10.161 -15.179 5.597 1.00 90.31 161 PHE A O 1
ATOM 1221 N N . LEU A 1 162 ? -9.504 -13.373 6.789 1.00 87.06 162 LEU A N 1
ATOM 1222 C CA . LEU A 1 162 ? -9.996 -12.320 5.879 1.00 87.06 162 LEU A CA 1
ATOM 1223 C C . LEU A 1 162 ? -11.513 -12.341 5.627 1.00 87.06 162 LEU A C 1
ATOM 1225 O O . LEU A 1 162 ? -11.991 -11.896 4.575 1.00 87.06 162 LEU A O 1
ATOM 1229 N N . ASP A 1 163 ? -12.286 -12.841 6.586 1.00 88.69 163 ASP A N 1
ATOM 1230 C CA . ASP A 1 163 ? -13.736 -12.865 6.469 1.00 88.69 163 ASP A CA 1
ATOM 1231 C C . ASP A 1 163 ? -14.322 -11.443 6.336 1.00 88.69 163 ASP A C 1
ATOM 1233 O O . ASP A 1 163 ? -14.055 -10.543 7.133 1.00 88.69 163 ASP A O 1
ATOM 1237 N N . GLY A 1 164 ? -15.096 -11.218 5.272 1.00 83.75 164 GLY A N 1
ATOM 1238 C CA . GLY A 1 164 ? -15.645 -9.906 4.908 1.00 83.75 164 GLY A CA 1
ATOM 1239 C C . GLY A 1 164 ? -14.671 -8.918 4.242 1.00 83.75 164 GLY A C 1
ATOM 1240 O O . GLY A 1 164 ? -15.129 -7.922 3.681 1.00 83.75 164 GLY A O 1
ATOM 1241 N N . SER A 1 165 ? -13.359 -9.183 4.227 1.00 91.38 165 SER A N 1
ATOM 1242 C CA . SER A 1 165 ? -12.345 -8.295 3.623 1.00 91.38 165 SER A CA 1
ATOM 1243 C C . SER A 1 165 ? -11.681 -8.873 2.369 1.00 91.38 165 SER A C 1
ATOM 1245 O O . SER A 1 165 ? -11.220 -8.114 1.512 1.00 91.38 165 SER A O 1
ATOM 1247 N N . ARG A 1 166 ? -11.696 -10.203 2.200 1.00 94.12 166 ARG A N 1
ATOM 1248 C CA . ARG A 1 166 ? -10.982 -10.942 1.142 1.00 94.12 166 ARG A CA 1
ATOM 1249 C C . ARG A 1 166 ? -11.152 -10.362 -0.265 1.00 94.12 166 ARG A C 1
ATOM 1251 O O . ARG A 1 166 ? -10.176 -10.258 -1.001 1.00 94.12 166 ARG A O 1
ATOM 1258 N N . ARG A 1 167 ? -12.372 -9.962 -0.644 1.00 96.69 167 ARG A N 1
ATOM 1259 C CA . ARG A 1 167 ? -12.658 -9.425 -1.989 1.00 96.69 167 ARG A CA 1
ATOM 1260 C C . ARG A 1 167 ? -11.863 -8.160 -2.311 1.00 96.69 167 ARG A C 1
ATOM 1262 O O . ARG A 1 167 ? -11.454 -7.988 -3.452 1.00 96.69 167 ARG A O 1
ATOM 1269 N N . TYR A 1 168 ? -11.620 -7.305 -1.320 1.00 97.44 168 TYR A N 1
ATOM 1270 C CA . TYR A 1 168 ? -10.895 -6.050 -1.504 1.00 97.44 168 TYR A CA 1
ATOM 1271 C C . TYR A 1 168 ? -9.408 -6.310 -1.748 1.00 97.44 168 TYR A C 1
ATOM 1273 O O . TYR A 1 168 ? -8.857 -5.811 -2.724 1.00 97.44 168 TYR A O 1
ATOM 1281 N N . TYR A 1 169 ? -8.800 -7.181 -0.937 1.00 96.06 169 TYR A N 1
ATOM 1282 C CA . TYR A 1 169 ? -7.415 -7.614 -1.131 1.00 96.06 169 TYR A CA 1
ATOM 1283 C C . TYR A 1 169 ? -7.220 -8.298 -2.483 1.00 96.06 169 TYR A C 1
ATOM 1285 O O . TYR A 1 169 ? -6.338 -7.906 -3.236 1.00 96.06 169 TYR A O 1
ATOM 1293 N N . ILE A 1 170 ? -8.074 -9.269 -2.831 1.00 96.50 170 ILE A N 1
ATOM 1294 C CA . ILE A 1 170 ? -7.987 -9.962 -4.126 1.00 96.50 170 ILE A CA 1
ATOM 1295 C C . ILE A 1 170 ? -8.110 -8.971 -5.284 1.00 96.50 170 ILE A C 1
ATOM 1297 O O . ILE A 1 170 ? -7.348 -9.070 -6.238 1.00 96.50 170 ILE A O 1
ATOM 1301 N N . THR A 1 171 ? -9.038 -8.014 -5.200 1.00 97.81 171 THR A N 1
ATOM 1302 C CA . THR A 1 171 ? -9.232 -7.015 -6.260 1.00 97.81 171 THR A CA 1
ATOM 1303 C C . THR A 1 171 ? -7.984 -6.153 -6.442 1.00 97.81 171 THR A C 1
ATOM 1305 O O . THR A 1 171 ? -7.504 -6.023 -7.564 1.00 97.81 171 THR A O 1
ATOM 1308 N N . ALA A 1 172 ? -7.425 -5.608 -5.358 1.00 97.75 172 ALA A N 1
ATOM 1309 C CA . ALA A 1 172 ? -6.217 -4.784 -5.417 1.00 97.75 172 ALA A CA 1
ATOM 1310 C C . ALA A 1 172 ? -5.006 -5.565 -5.953 1.00 97.75 172 ALA A C 1
ATOM 1312 O O . ALA A 1 172 ? -4.331 -5.108 -6.873 1.00 97.75 172 ALA A O 1
ATOM 1313 N N . ILE A 1 173 ? -4.787 -6.781 -5.443 1.00 96.38 173 ILE A N 1
ATOM 1314 C CA . ILE A 1 173 ? -3.703 -7.671 -5.877 1.00 96.38 173 ILE A CA 1
ATOM 1315 C C . ILE A 1 173 ? -3.850 -8.019 -7.360 1.00 96.38 173 ILE A C 1
ATOM 1317 O O . ILE A 1 173 ? -2.867 -7.982 -8.091 1.00 96.38 173 ILE A O 1
ATOM 1321 N N . ALA A 1 174 ? -5.063 -8.334 -7.820 1.00 96.75 174 ALA A N 1
ATOM 1322 C CA . ALA A 1 174 ? -5.313 -8.672 -9.217 1.00 96.75 174 ALA A CA 1
ATOM 1323 C C . ALA A 1 174 ? -5.061 -7.479 -10.149 1.00 96.75 174 ALA A C 1
ATOM 1325 O O . ALA A 1 174 ? -4.395 -7.645 -11.168 1.00 96.75 174 ALA A O 1
ATOM 1326 N N . ILE A 1 175 ? -5.545 -6.282 -9.796 1.00 97.56 175 ILE A N 1
ATOM 1327 C CA . ILE A 1 175 ? -5.306 -5.055 -10.575 1.00 97.56 175 ILE A CA 1
ATOM 1328 C C . ILE A 1 175 ? -3.803 -4.788 -10.690 1.00 97.56 175 ILE A C 1
ATOM 1330 O O . ILE A 1 175 ? -3.295 -4.564 -11.788 1.00 97.56 175 ILE A O 1
ATOM 1334 N N . HIS A 1 176 ? -3.086 -4.864 -9.572 1.00 96.94 176 HIS A N 1
ATOM 1335 C CA . HIS A 1 176 ? -1.649 -4.641 -9.540 1.00 96.94 176 HIS A CA 1
ATOM 1336 C C . HIS A 1 176 ? -0.884 -5.713 -10.340 1.00 96.94 176 HIS A C 1
ATOM 1338 O O . HIS A 1 176 ? -0.077 -5.385 -11.205 1.00 96.94 176 HIS A O 1
ATOM 1344 N N . ALA A 1 177 ? -1.192 -6.997 -10.157 1.00 94.31 177 ALA A N 1
ATOM 1345 C CA . ALA A 1 177 ? -0.574 -8.073 -10.931 1.00 94.31 177 ALA A CA 1
ATOM 1346 C C . ALA A 1 177 ? -0.781 -7.901 -12.447 1.00 94.31 177 ALA A C 1
ATOM 1348 O O . ALA A 1 177 ? 0.166 -8.035 -13.223 1.00 94.31 177 ALA A O 1
ATOM 1349 N N . VAL A 1 178 ? -2.001 -7.553 -12.876 1.00 95.38 178 VAL A N 1
ATOM 1350 C CA . VAL A 1 178 ? -2.316 -7.281 -14.289 1.00 95.38 178 VAL A CA 1
ATOM 1351 C C . VAL A 1 178 ? -1.504 -6.102 -14.821 1.00 95.38 178 VAL A C 1
ATOM 1353 O O . VAL A 1 178 ? -0.997 -6.171 -15.943 1.00 95.38 178 VAL A O 1
ATOM 1356 N N . PHE A 1 179 ? -1.339 -5.044 -14.027 1.00 94.44 179 PHE A N 1
ATOM 1357 C CA . PHE A 1 179 ? -0.484 -3.922 -14.393 1.00 94.44 179 PHE A CA 1
ATOM 1358 C C . PHE A 1 179 ? 0.973 -4.361 -14.599 1.00 94.44 179 PHE A C 1
ATOM 1360 O O . PHE A 1 179 ? 1.528 -4.105 -15.668 1.00 94.44 179 PHE A O 1
ATOM 1367 N N . ASN A 1 180 ? 1.559 -5.098 -13.649 1.00 91.75 180 ASN A N 1
ATOM 1368 C CA . ASN A 1 180 ? 2.946 -5.573 -13.747 1.00 91.75 180 ASN A CA 1
ATOM 1369 C C . ASN A 1 180 ? 3.163 -6.458 -14.981 1.00 91.75 180 ASN A C 1
ATOM 1371 O O . ASN A 1 180 ? 4.160 -6.304 -15.693 1.00 91.75 180 ASN A O 1
ATOM 1375 N N . ILE A 1 181 ? 2.212 -7.350 -15.277 1.00 90.81 181 ILE A N 1
ATOM 1376 C CA . ILE A 1 181 ? 2.238 -8.182 -16.487 1.00 90.81 181 ILE A CA 1
ATOM 1377 C C . ILE A 1 181 ? 2.196 -7.300 -17.738 1.00 90.81 181 ILE A C 1
ATOM 1379 O O . ILE A 1 181 ? 3.004 -7.486 -18.645 1.00 90.81 181 ILE A O 1
ATOM 1383 N N . THR A 1 182 ? 1.295 -6.317 -17.780 1.00 90.62 182 THR A N 1
ATOM 1384 C CA . THR A 1 182 ? 1.132 -5.420 -18.934 1.00 90.62 182 THR A CA 1
ATOM 1385 C C . THR A 1 182 ? 2.409 -4.627 -19.206 1.00 90.62 182 THR A C 1
ATOM 1387 O O . THR A 1 182 ? 2.912 -4.643 -20.328 1.00 90.62 182 THR A O 1
ATOM 1390 N N . VAL A 1 183 ? 2.981 -3.989 -18.180 1.00 87.88 183 VAL A N 1
ATOM 1391 C CA . VAL A 1 183 ? 4.235 -3.224 -18.295 1.00 87.88 183 VAL A CA 1
ATOM 1392 C C . VAL A 1 183 ? 5.394 -4.120 -18.727 1.00 87.88 183 VAL A C 1
ATOM 1394 O O . VAL A 1 183 ? 6.211 -3.714 -19.555 1.00 87.88 183 VAL A O 1
ATOM 1397 N N . THR A 1 184 ? 5.443 -5.359 -18.237 1.00 85.44 184 THR A N 1
ATOM 1398 C CA . THR A 1 184 ? 6.473 -6.325 -18.640 1.00 85.44 184 THR A CA 1
ATOM 1399 C C . THR A 1 184 ? 6.331 -6.716 -20.104 1.00 85.44 184 THR A C 1
ATOM 1401 O O . THR A 1 184 ? 7.308 -6.671 -20.843 1.00 85.44 184 THR A O 1
ATOM 1404 N N . VAL A 1 185 ? 5.125 -7.067 -20.557 1.00 87.38 185 VAL A N 1
ATOM 1405 C CA . VAL A 1 185 ? 4.880 -7.435 -21.960 1.00 87.38 185 VAL A CA 1
ATOM 1406 C C . VAL A 1 185 ? 5.225 -6.274 -22.890 1.00 87.38 185 VAL A C 1
ATOM 1408 O O . VAL A 1 185 ? 5.895 -6.482 -23.899 1.00 87.38 185 VAL A O 1
ATOM 1411 N N . LEU A 1 186 ? 4.828 -5.049 -22.540 1.00 85.19 186 LEU A N 1
ATOM 1412 C CA . LEU A 1 186 ? 5.160 -3.850 -23.313 1.00 85.19 186 LEU A CA 1
ATOM 1413 C C . LEU A 1 186 ? 6.672 -3.607 -23.383 1.00 85.19 186 LEU A C 1
ATOM 1415 O O . LEU A 1 186 ? 7.178 -3.271 -24.451 1.00 85.19 186 LEU A O 1
ATOM 1419 N N . SER A 1 187 ? 7.383 -3.841 -22.278 1.00 80.56 187 SER A N 1
ATOM 1420 C CA . SER A 1 187 ? 8.847 -3.746 -22.219 1.00 80.56 187 SER A CA 1
ATOM 1421 C C . SER A 1 187 ? 9.546 -4.825 -23.053 1.00 80.56 187 SER A C 1
ATOM 1423 O O . SER A 1 187 ? 10.559 -4.545 -23.678 1.00 80.56 187 SER A O 1
ATOM 1425 N N . LEU A 1 188 ? 9.022 -6.056 -23.084 1.00 83.56 188 LEU A N 1
ATOM 1426 C CA . LEU A 1 188 ? 9.623 -7.182 -23.818 1.00 83.56 188 LEU A CA 1
ATOM 1427 C C . LEU A 1 188 ? 9.369 -7.149 -25.329 1.00 83.56 188 LEU A C 1
ATOM 1429 O O . LEU A 1 188 ? 10.080 -7.803 -26.085 1.00 83.56 188 LEU A O 1
ATOM 1433 N N . THR A 1 189 ? 8.322 -6.454 -25.765 1.00 84.50 189 THR A N 1
ATOM 1434 C CA . THR A 1 189 ? 7.902 -6.411 -27.174 1.00 84.50 189 THR A CA 1
ATOM 1435 C C . THR A 1 189 ? 8.456 -5.204 -27.928 1.00 84.50 189 THR A C 1
ATOM 1437 O O . THR A 1 189 ? 8.105 -5.016 -29.088 1.00 84.50 189 THR A O 1
ATOM 1440 N N . ASP A 1 190 ? 9.261 -4.359 -27.273 1.00 74.75 190 ASP A N 1
ATOM 1441 C CA . ASP A 1 190 ? 9.742 -3.062 -27.778 1.00 74.75 190 ASP A CA 1
ATOM 1442 C C . ASP A 1 190 ? 8.623 -2.122 -28.282 1.00 74.75 190 ASP A C 1
ATOM 1444 O O . ASP A 1 190 ? 8.884 -1.071 -28.870 1.00 74.75 190 ASP A O 1
ATOM 1448 N N . THR A 1 191 ? 7.353 -2.459 -28.017 1.00 70.06 191 THR A N 1
ATOM 1449 C CA . THR A 1 191 ? 6.185 -1.659 -28.414 1.00 70.06 191 THR A CA 1
ATOM 1450 C C . THR A 1 191 ? 6.157 -0.330 -27.664 1.00 70.06 191 THR A C 1
ATOM 1452 O O . THR A 1 191 ? 5.598 0.656 -28.142 1.00 70.06 191 THR A O 1
ATOM 1455 N N . TRP A 1 192 ? 6.790 -0.299 -26.489 1.00 65.25 192 TRP A N 1
ATOM 1456 C CA . TRP A 1 192 ? 7.004 0.891 -25.686 1.00 65.25 192 TRP A CA 1
ATOM 1457 C C . TRP A 1 192 ? 8.503 1.036 -25.415 1.00 65.25 192 TRP A C 1
ATOM 1459 O O . TRP A 1 192 ? 9.048 0.439 -24.489 1.0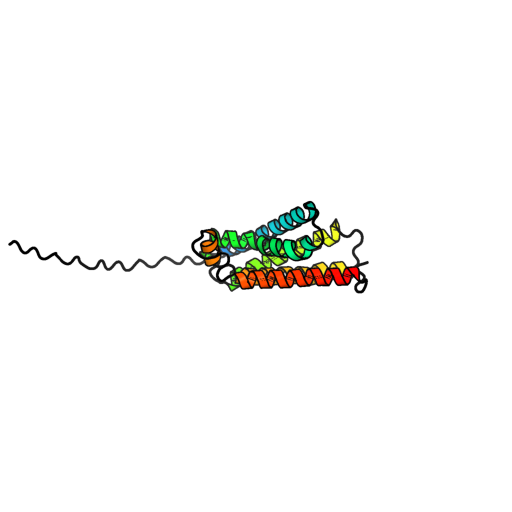0 65.25 192 TRP A O 1
ATOM 1469 N N . ASN A 1 193 ? 9.192 1.821 -26.247 1.00 59.75 193 ASN A N 1
ATOM 1470 C CA . ASN A 1 193 ? 10.607 2.125 -26.038 1.00 59.75 193 ASN A CA 1
ATOM 1471 C C . ASN A 1 193 ? 10.763 2.986 -24.773 1.00 59.75 193 ASN A C 1
ATOM 1473 O O . ASN A 1 193 ? 10.520 4.189 -24.801 1.00 59.75 193 ASN A O 1
ATOM 1477 N N . PHE A 1 194 ? 11.164 2.363 -23.664 1.00 58.16 194 PHE A N 1
ATOM 1478 C CA . PHE A 1 194 ? 11.581 3.033 -22.425 1.00 58.16 194 PHE A CA 1
ATOM 1479 C C . PHE A 1 194 ? 13.063 3.466 -22.439 1.00 58.16 194 PHE A C 1
ATOM 1481 O O . PHE A 1 194 ? 13.613 3.783 -21.383 1.00 58.16 194 PHE A O 1
ATOM 1488 N N . LYS A 1 195 ? 13.702 3.466 -23.619 1.00 51.47 195 LYS A N 1
ATOM 1489 C CA . LYS A 1 195 ? 15.005 4.111 -23.838 1.00 51.47 195 LYS A CA 1
ATOM 1490 C C . LYS A 1 195 ? 14.861 5.630 -23.841 1.00 51.47 195 LYS A C 1
ATOM 1492 O O . LYS A 1 195 ? 13.862 6.127 -24.407 1.00 51.47 195 LYS A O 1
#

Radius of gyration: 23.67 Å; chains: 1; bounding box: 64×49×83 Å

pLDDT: mean 87.11, std 12.78, range [49.09, 98.69]

Secondary structure (DSSP, 8-state):
----PPP--------PPP---PPPPHHHHHHHHHHHHHHHHHHHHHHHHHHHTT--THIIIIIHHHHHHHHTTHHHHHHHHH-GGG---HHHHHHHHHHHHHHHHHHHHHHIIIII-SS--HHHHHHIIIIIHHHHHHHHHHHHHH-SHHHHHHHTTSS-TTTTTHHHHHHHHHHHHHHHHHHHHHHHTTSS---

Foldseek 3Di:
DDDDDDDDDDPPPCPDDDDDQDDDDPVNLVVLLVLLQVQLVQLVVVVVVLVVVVDDPCSLQAVSLLSNLVRLRVSLVVCCVPPVSSVPDLQSLLQSQLSSLLSNLVVVLVCCVPPVDPDFDPVSNCCSNPVSSNLSSVLSSLLSSLDDVVCVCCVVVVDPHSVSRVVSSVVSSNSSSVVSVVVVVCVVVVVDPRD

Sequence (195 aa):
MNDQTPSLAEPIDATPAPVATTHPSARDYVLAIIIALVGALFGIVGAFIQELRGGGLFVPFVAGPIIEEAVKPTGVYYLQARKPHLLRSQRFTAMLSGLSGLVFGLVESTIYVFVYISQPGHGIIIFRYTVDVALHTVCSFIVGLGINQRLIDSAEGKVPFLDGSRRYYITAIAIHAVFNITVTVLSLTDTWNFK